Protein AF-A0A401PX20-F1 (afdb_monomer_lite)

Radius of gyration: 57.51 Å; chains: 1; bounding box: 111×44×197 Å

InterPro domains:
  IPR031809 Coiled-coil domain-containing protein 158 [PF15921] (67-303)
  IPR031809 Coiled-coil domain-containing protein 158 [PTHR47615] (100-303)

Sequence (303 aa):
TSDSRRPSKNLEELRKQLERQTKETKILQEEVELATKLTMDKFNWNLNEGRSCSQDEFSTSPSDKSKSDPNFPNVRSTFRSSLFQASISKAPRNKSPQTTKYDLDLVVSRNNIPSSGSPCMEKPMEDCANENIQCHEKPKFNIRRSVIDLQSKLQELQTERDNLMDLRFKESQDQGELICKLHNTVQDLETVNHMQDETVRDANIQIEQLRKKVYVYDTVLNEIRQALMHYEERTGKRIYDNENICNILAQKMGTAVDKILRDTDADISYLKERLAPMEEQLENLKTESQSKAEALFKQQEDR

Organism: Scyliorhinus torazame (NCBI:txid75743)

Secondary structure (DSSP, 8-state):
-----PPPHHHHHHHHHHHHHHHHHHHHHHHHHHHHHHHHHHHHHHHHTTS-------------------------------------------------------------------------TTSHHHHHHHHHHHHHHHHHHHHHHHHHHHHHHHHHHHHHHHHHHHHHHHHHHHHHHHHHHHHHHHHHHHHHHHHHHHHHHHHHHHHHHHHHHHHHHHHHHHHHHHHHHHH---S-SSS-GGG--HHHHHHHHHHHHHHHHHHHHHHHHHHHHHHHHHHHHHHHHHHHHHHHHHHHHT-

Foldseek 3Di:
DDDDDDDDPVVVVVVVVVVVVVVVVVVVVVVVVVVVVVVVVVVVVVVPVPPDDDDDDDDDDDDDDDDDDDDDDPPPDDPPDDDPDPDDDDDDDDDDDDDDDDDDDPPPDDDDDDDDDDDDDDDDPDPVVVVVCVVVVVVVVVVVVVVVVVVVVVVVVVVVVVVVVVVVVVVVVVVVVVVVVVVVVVVVVVVVVVVVVVVVVVVVVVVVVVVVVVVVVVVVLVVLLVVLVVLCVVPVDDLDPPDDSVPDDSVCSVVSVVSVVVVVVVVVVVVVVVVVVVVVVVVVVVVVVVVVVVVVVVVVVVD

pLDDT: mean 75.79, std 26.13, range [28.11, 98.75]

Structure (mmCIF, N/CA/C/O backbone):
data_AF-A0A401PX20-F1
#
_entry.id   AF-A0A401PX20-F1
#
loop_
_atom_site.group_PDB
_atom_site.id
_atom_site.type_symbol
_atom_site.label_atom_id
_atom_site.label_alt_id
_atom_site.label_comp_id
_atom_site.label_asym_id
_atom_site.label_entity_id
_atom_site.label_seq_id
_atom_site.pdbx_PDB_ins_code
_atom_site.Cartn_x
_atom_site.Cartn_y
_atom_site.Cartn_z
_atom_site.occupancy
_atom_site.B_iso_or_equiv
_atom_site.auth_seq_id
_atom_site.auth_comp_id
_atom_site.auth_asym_id
_atom_site.auth_atom_id
_atom_site.pdbx_PDB_model_num
ATOM 1 N N . THR A 1 1 ? -39.264 -20.716 -55.528 1.00 38.84 1 THR A N 1
ATOM 2 C CA . THR A 1 1 ? -38.293 -19.706 -55.991 1.00 38.84 1 THR A CA 1
ATOM 3 C C . THR A 1 1 ? -37.357 -19.391 -54.850 1.00 38.84 1 THR A C 1
ATOM 5 O O . THR A 1 1 ? -37.672 -18.624 -53.952 1.00 38.84 1 THR A O 1
ATOM 8 N N . SER A 1 2 ? -36.251 -20.119 -54.831 1.00 47.34 2 SER A N 1
ATOM 9 C CA . SER A 1 2 ? -35.126 -19.968 -53.918 1.00 47.34 2 SER A CA 1
ATOM 10 C C . SER A 1 2 ? -34.290 -18.795 -54.416 1.00 47.34 2 SER A C 1
ATOM 12 O O . SER A 1 2 ? -33.719 -18.900 -55.498 1.00 47.34 2 SER A O 1
ATOM 14 N N . ASP A 1 3 ? -34.234 -17.694 -53.665 1.00 43.91 3 ASP A N 1
ATOM 15 C CA . ASP A 1 3 ? -33.295 -16.613 -53.963 1.00 43.91 3 ASP A CA 1
ATOM 16 C C . ASP A 1 3 ? -32.384 -16.308 -52.774 1.00 43.91 3 ASP A C 1
ATOM 18 O O . ASP A 1 3 ? -32.764 -16.309 -51.601 1.00 43.91 3 ASP A O 1
ATOM 22 N N . SER A 1 4 ? -31.127 -16.160 -53.153 1.00 49.41 4 SER A N 1
ATOM 23 C CA . SER A 1 4 ? -29.903 -16.336 -52.407 1.00 49.41 4 SER A CA 1
ATOM 24 C C . SER A 1 4 ? -29.598 -15.090 -51.585 1.00 49.41 4 SER A C 1
ATOM 26 O O . SER A 1 4 ? -29.307 -14.012 -52.108 1.00 49.41 4 SER A O 1
ATOM 28 N N . ARG A 1 5 ? -29.651 -15.236 -50.260 1.00 51.12 5 ARG A N 1
ATOM 29 C CA . ARG A 1 5 ? -29.309 -14.180 -49.308 1.00 51.12 5 ARG A CA 1
ATOM 30 C C . ARG A 1 5 ? -27.781 -14.017 -49.285 1.00 51.12 5 ARG A C 1
ATOM 32 O O . ARG A 1 5 ? -27.088 -14.698 -48.536 1.00 51.12 5 ARG A O 1
ATOM 39 N N . ARG A 1 6 ? -27.255 -13.134 -50.144 1.00 60.28 6 ARG A N 1
ATOM 40 C CA . ARG A 1 6 ? -25.828 -12.762 -50.192 1.00 60.28 6 ARG A CA 1
ATOM 41 C C . ARG A 1 6 ? -25.371 -12.270 -48.808 1.00 60.28 6 ARG A C 1
ATOM 43 O O . ARG A 1 6 ? -25.943 -11.294 -48.319 1.00 60.28 6 ARG A O 1
ATOM 50 N N . PRO A 1 7 ? -24.352 -12.880 -48.178 1.00 55.91 7 PRO A N 1
ATOM 51 C CA . PRO A 1 7 ? -23.778 -12.339 -46.957 1.00 55.91 7 PRO A CA 1
ATOM 52 C C . PRO A 1 7 ? -23.051 -11.030 -47.288 1.00 55.91 7 PRO A C 1
ATOM 54 O O . PRO A 1 7 ? -22.261 -10.937 -48.228 1.00 55.91 7 PRO A O 1
ATOM 57 N N . SER A 1 8 ? -23.384 -9.986 -46.538 1.00 57.44 8 SER A N 1
ATOM 58 C CA . SER A 1 8 ? -22.803 -8.651 -46.634 1.00 57.44 8 SER A CA 1
ATOM 59 C C . SER A 1 8 ? -21.282 -8.718 -46.490 1.00 57.44 8 SER A C 1
ATOM 61 O O . SER A 1 8 ? -20.788 -9.167 -45.458 1.00 57.44 8 SER A O 1
ATOM 63 N N . LYS A 1 9 ? -20.556 -8.227 -47.502 1.00 66.19 9 LYS A N 1
ATOM 64 C CA . LYS A 1 9 ? -19.080 -8.189 -47.615 1.00 66.19 9 LYS A CA 1
ATOM 65 C C . LYS A 1 9 ? -18.346 -7.749 -46.333 1.00 66.19 9 LYS A C 1
ATOM 67 O O . LYS A 1 9 ? -17.237 -8.192 -46.079 1.00 66.19 9 LYS A O 1
ATOM 72 N N . ASN A 1 10 ? -19.004 -6.942 -45.503 1.00 75.69 10 ASN A N 1
ATOM 73 C CA . ASN A 1 10 ? -18.506 -6.443 -44.223 1.00 75.69 10 ASN A CA 1
ATOM 74 C C . ASN A 1 10 ? -18.296 -7.558 -43.167 1.00 75.69 10 ASN A C 1
ATOM 76 O O . ASN A 1 10 ? -17.308 -7.559 -42.442 1.00 75.69 10 ASN A O 1
ATOM 80 N N . LEU A 1 11 ? -19.174 -8.569 -43.128 1.00 82.50 11 LEU A N 1
ATOM 81 C CA . LEU A 1 11 ? -19.061 -9.690 -42.183 1.00 82.50 11 LEU A CA 1
ATOM 82 C C . LEU A 1 11 ? -17.853 -10.586 -42.501 1.00 82.50 11 LEU A C 1
ATOM 84 O O . LEU A 1 11 ? -17.192 -11.096 -41.600 1.00 82.50 11 LEU A O 1
ATOM 88 N N . GLU A 1 12 ? -17.570 -10.775 -43.789 1.00 86.44 12 GLU A N 1
ATOM 89 C CA . GLU A 1 12 ? -16.438 -11.581 -44.251 1.00 86.44 12 GLU A CA 1
ATOM 90 C C . GLU A 1 12 ? -15.102 -10.886 -43.959 1.00 86.44 12 GLU A C 1
ATOM 92 O O . GLU A 1 12 ? -14.133 -11.519 -43.547 1.00 86.44 12 GLU A O 1
ATOM 97 N N . GLU A 1 13 ? -15.065 -9.562 -44.090 1.00 86.75 13 GLU A N 1
ATOM 98 C CA . GLU A 1 13 ? -13.893 -8.755 -43.758 1.00 86.75 13 GLU A CA 1
ATOM 99 C C . GLU A 1 13 ? -13.593 -8.763 -42.252 1.00 86.75 13 GLU A C 1
ATOM 101 O O . GLU A 1 13 ? -12.445 -8.963 -41.853 1.00 86.75 13 GLU A O 1
ATOM 106 N N . LEU A 1 14 ? -14.630 -8.680 -41.413 1.00 88.94 14 LEU A N 1
ATOM 107 C CA . LEU A 1 14 ? -14.525 -8.874 -39.963 1.00 88.94 14 LEU A CA 1
ATOM 108 C C . LEU A 1 14 ? -13.998 -10.267 -39.595 1.00 88.94 14 LEU A C 1
ATOM 110 O O . LEU A 1 14 ? -13.125 -10.383 -38.736 1.00 88.94 14 LEU A O 1
ATOM 114 N N . ARG A 1 15 ? -14.472 -11.326 -40.263 1.00 89.69 15 ARG A N 1
ATOM 115 C CA . ARG A 1 15 ? -13.969 -12.696 -40.052 1.00 89.69 15 ARG A CA 1
ATOM 116 C C . ARG A 1 15 ? -12.497 -12.823 -40.417 1.00 89.69 15 ARG A C 1
ATOM 118 O O . ARG A 1 15 ? -11.725 -13.372 -39.637 1.00 89.69 15 ARG A O 1
ATOM 125 N N . LYS A 1 16 ? -12.098 -12.268 -41.560 1.00 93.19 16 LYS A N 1
ATOM 126 C CA . LYS A 1 16 ? -10.705 -12.279 -42.014 1.00 93.19 16 LYS A CA 1
ATOM 127 C C . LYS A 1 16 ? -9.791 -11.491 -41.073 1.00 93.19 16 LYS A C 1
ATOM 129 O O . LYS A 1 16 ? -8.660 -11.907 -40.827 1.00 93.19 16 LYS A O 1
ATOM 134 N N . GLN A 1 17 ? -10.274 -10.375 -40.528 1.00 91.75 17 GLN A N 1
ATOM 135 C CA . GLN A 1 17 ? -9.528 -9.587 -39.551 1.00 91.75 17 GLN A CA 1
ATOM 136 C C . GLN A 1 17 ? -9.382 -10.327 -38.218 1.00 91.75 17 GLN A C 1
ATOM 138 O O . GLN A 1 17 ? -8.287 -10.358 -37.661 1.00 91.75 17 GLN A O 1
ATOM 143 N N . LEU A 1 18 ? -10.446 -10.975 -37.743 1.00 92.69 18 LEU A N 1
ATOM 144 C CA . LEU A 1 18 ? -10.404 -11.792 -36.532 1.00 92.69 18 LEU A CA 1
ATOM 145 C C . LEU A 1 18 ? -9.451 -12.986 -36.689 1.00 92.69 18 LEU A C 1
ATOM 147 O O . LEU A 1 18 ? -8.659 -13.274 -35.795 1.00 92.69 18 LEU A O 1
ATOM 151 N N . GLU A 1 19 ? -9.473 -13.652 -37.845 1.00 94.44 19 GLU A N 1
ATOM 152 C CA . GLU A 1 19 ? -8.548 -14.744 -38.157 1.00 94.44 19 GLU A CA 1
ATOM 153 C C . GLU A 1 19 ? -7.090 -14.261 -38.192 1.00 94.44 19 GLU A C 1
ATOM 155 O O . GLU A 1 19 ? -6.203 -14.933 -37.663 1.00 94.44 19 GLU A O 1
ATOM 160 N N . ARG A 1 20 ? -6.832 -13.076 -38.763 1.00 94.69 20 ARG A N 1
ATOM 161 C CA . ARG A 1 20 ? -5.500 -12.454 -38.763 1.00 94.69 20 ARG A CA 1
ATOM 162 C C . ARG A 1 20 ? -5.024 -12.168 -37.339 1.00 94.69 20 ARG A C 1
ATOM 164 O O . ARG A 1 20 ? -3.926 -12.590 -36.991 1.00 94.69 20 ARG A O 1
ATOM 171 N N . GLN A 1 21 ? -5.862 -11.536 -36.518 1.00 94.19 21 GLN A N 1
ATOM 172 C CA . GLN A 1 21 ? -5.531 -11.255 -35.118 1.00 94.19 21 GLN A CA 1
ATOM 173 C C . GLN A 1 21 ? -5.289 -12.538 -34.319 1.00 94.19 21 GLN A C 1
ATOM 175 O O . GLN A 1 21 ? -4.361 -12.603 -33.520 1.00 94.19 21 GLN A O 1
ATOM 180 N N . THR A 1 22 ? -6.072 -13.590 -34.567 1.00 95.19 22 THR A N 1
ATOM 181 C CA . THR A 1 22 ? -5.907 -14.883 -33.885 1.00 95.19 22 THR A CA 1
ATOM 182 C C . THR A 1 22 ? -4.563 -15.526 -34.232 1.00 95.19 22 THR A C 1
ATOM 184 O O . THR A 1 22 ? -3.875 -16.037 -33.350 1.00 95.19 22 THR A O 1
ATOM 187 N N . LYS A 1 23 ? -4.156 -15.475 -35.507 1.00 95.56 23 LYS A N 1
ATOM 188 C CA . LYS A 1 23 ? -2.850 -15.985 -35.953 1.00 95.56 23 LYS A CA 1
ATOM 189 C C . LYS A 1 23 ? -1.693 -15.190 -35.354 1.00 95.56 23 LYS A C 1
ATOM 191 O O . LYS A 1 23 ? -0.749 -15.793 -34.863 1.00 95.56 23 LYS A O 1
ATOM 196 N N . GLU A 1 24 ? -1.787 -13.865 -35.360 1.00 92.81 24 GLU A N 1
ATOM 197 C CA . GLU A 1 24 ? -0.769 -12.980 -34.783 1.00 92.81 24 GLU A CA 1
ATOM 198 C C . GLU A 1 24 ? -0.606 -13.211 -33.276 1.00 92.81 24 GLU A C 1
ATOM 200 O O . GLU A 1 24 ? 0.507 -13.390 -32.791 1.00 92.81 24 GLU A O 1
ATOM 205 N N . THR A 1 25 ? -1.721 -13.332 -32.551 1.00 94.31 25 THR A N 1
ATOM 206 C CA . THR A 1 25 ? -1.708 -13.626 -31.109 1.00 94.31 25 THR A CA 1
ATOM 207 C C . THR A 1 25 ? -1.041 -14.970 -30.819 1.00 94.31 25 THR A C 1
ATOM 209 O O . THR A 1 25 ? -0.272 -15.089 -29.869 1.00 94.31 25 THR A O 1
ATOM 212 N N . LYS A 1 26 ? -1.294 -15.981 -31.660 1.00 95.00 26 LYS A N 1
ATOM 213 C CA . LYS A 1 26 ? -0.665 -17.297 -31.525 1.00 95.00 26 LYS A CA 1
ATOM 214 C C . LYS A 1 26 ? 0.852 -17.236 -31.739 1.00 95.00 26 LYS A C 1
ATOM 216 O O . LYS A 1 26 ? 1.586 -17.834 -30.963 1.00 95.00 26 LYS A O 1
ATOM 221 N N . ILE A 1 27 ? 1.312 -16.497 -32.750 1.00 96.06 27 ILE A N 1
ATOM 222 C CA . ILE A 1 27 ? 2.747 -16.315 -33.026 1.00 96.06 27 ILE A CA 1
ATOM 223 C C . ILE A 1 27 ? 3.430 -15.622 -31.845 1.00 96.06 27 ILE A C 1
ATOM 225 O O . ILE A 1 27 ? 4.446 -16.107 -31.361 1.00 96.06 27 ILE A O 1
ATOM 229 N N . LEU A 1 28 ? 2.837 -14.544 -31.325 1.00 95.81 28 LEU A N 1
ATOM 230 C CA . LEU A 1 28 ? 3.371 -13.842 -30.155 1.00 95.81 28 LEU A CA 1
ATOM 231 C C . LEU A 1 28 ? 3.447 -14.753 -28.925 1.00 95.81 28 LEU A C 1
ATOM 233 O O . LEU A 1 28 ? 4.405 -14.685 -28.159 1.00 95.81 28 LEU A O 1
ATOM 237 N N . GLN A 1 29 ? 2.463 -15.632 -28.737 1.00 95.31 29 GLN A N 1
ATOM 238 C CA . GLN A 1 29 ? 2.480 -16.599 -27.645 1.00 95.31 29 GLN A CA 1
ATOM 239 C C . GLN A 1 29 ? 3.615 -17.626 -27.801 1.00 95.31 29 GLN A C 1
ATOM 241 O O . GLN A 1 29 ? 4.311 -17.907 -26.825 1.00 95.31 29 GLN A O 1
ATOM 246 N N . GLU A 1 30 ? 3.842 -18.135 -29.016 1.00 95.69 30 GLU A N 1
ATOM 247 C CA . GLU A 1 30 ? 4.961 -19.036 -29.331 1.00 95.69 30 GLU A CA 1
ATOM 248 C C . GLU A 1 30 ? 6.326 -18.336 -29.149 1.00 95.69 30 GLU A C 1
ATOM 250 O O . GLU A 1 30 ? 7.256 -18.930 -28.601 1.00 95.69 30 GLU A O 1
ATOM 255 N N . GLU A 1 31 ? 6.453 -17.059 -29.526 1.00 95.56 31 GLU A N 1
ATOM 256 C CA . GLU A 1 31 ? 7.670 -16.260 -29.310 1.00 95.56 31 GLU A CA 1
ATOM 257 C C . GLU A 1 31 ? 7.960 -16.026 -27.824 1.00 95.56 31 GLU A C 1
ATOM 259 O O . GLU A 1 31 ? 9.105 -16.171 -27.390 1.00 95.56 31 GLU A O 1
ATOM 264 N N . VAL A 1 32 ? 6.936 -15.706 -27.025 1.00 95.81 32 VAL A N 1
ATOM 265 C CA . VAL A 1 32 ? 7.073 -15.543 -25.569 1.00 95.81 32 VAL A CA 1
ATOM 266 C C . VAL A 1 32 ? 7.504 -16.854 -24.916 1.00 95.81 32 VAL A C 1
ATOM 268 O O . VAL A 1 32 ? 8.394 -16.849 -24.060 1.00 95.81 32 VAL A O 1
ATOM 271 N N . GLU A 1 33 ? 6.922 -17.982 -25.326 1.00 95.44 33 GLU A N 1
ATOM 272 C CA . GLU A 1 33 ? 7.314 -19.302 -24.831 1.00 95.44 33 GLU A CA 1
ATOM 273 C C . GLU A 1 33 ? 8.772 -19.619 -25.193 1.00 95.44 33 GLU A C 1
ATOM 275 O O . GLU A 1 33 ? 9.549 -20.037 -24.331 1.00 95.44 33 GLU A O 1
ATOM 280 N N . LEU A 1 34 ? 9.181 -19.345 -26.435 1.00 95.62 34 LEU A N 1
ATOM 281 C CA . LEU A 1 34 ? 10.546 -19.577 -26.902 1.00 95.62 34 LEU A CA 1
ATOM 282 C C . LEU A 1 34 ? 11.559 -18.679 -26.179 1.00 95.62 34 LEU A C 1
ATOM 284 O O . LEU A 1 34 ? 12.599 -19.168 -25.737 1.00 95.62 34 LEU A O 1
ATOM 288 N N . ALA A 1 35 ? 11.251 -17.394 -25.993 1.00 93.25 35 ALA A N 1
ATOM 289 C CA . ALA A 1 35 ? 12.097 -16.455 -25.259 1.00 93.25 35 ALA A CA 1
ATOM 290 C C . ALA A 1 35 ? 12.235 -16.842 -23.777 1.00 93.25 35 ALA A C 1
ATOM 292 O O . ALA A 1 35 ? 13.331 -16.789 -23.208 1.00 93.25 35 ALA A O 1
ATOM 293 N N . THR A 1 36 ? 11.140 -17.290 -23.159 1.00 94.19 36 THR A N 1
ATOM 294 C CA . THR A 1 36 ? 11.133 -17.777 -21.773 1.00 94.19 36 THR A CA 1
ATOM 295 C C . THR A 1 36 ? 11.970 -19.045 -21.642 1.00 94.19 36 THR A C 1
ATOM 297 O O . THR A 1 36 ? 12.825 -19.131 -20.759 1.00 94.19 36 THR A O 1
ATOM 300 N N . LYS A 1 37 ? 11.801 -20.001 -22.562 1.00 93.62 37 LYS A N 1
ATOM 301 C CA . LYS A 1 37 ? 12.578 -21.242 -22.598 1.00 93.62 37 LYS A CA 1
ATOM 302 C C . LYS A 1 37 ? 14.071 -20.978 -22.791 1.00 93.62 37 LYS A C 1
ATOM 304 O O . LYS A 1 37 ? 14.874 -21.495 -22.024 1.00 93.62 37 LYS A O 1
ATOM 309 N N . LEU A 1 38 ? 14.441 -20.118 -23.743 1.00 92.12 38 LEU A N 1
ATOM 310 C CA . LEU A 1 38 ? 15.834 -19.722 -23.976 1.00 92.12 38 LEU A CA 1
ATOM 311 C C . LEU A 1 38 ? 16.456 -19.090 -22.721 1.00 92.12 38 LEU A C 1
ATOM 313 O O . LEU A 1 38 ? 17.611 -19.350 -22.387 1.00 92.12 38 LEU A O 1
ATOM 317 N N . THR A 1 39 ? 15.677 -18.276 -22.005 1.00 89.88 39 THR A N 1
ATOM 318 C CA . THR A 1 39 ? 16.108 -17.652 -20.751 1.00 89.88 39 THR A CA 1
ATOM 319 C C . THR A 1 39 ? 16.327 -18.702 -19.663 1.00 89.88 39 THR A C 1
ATOM 321 O O . THR A 1 39 ? 17.385 -18.713 -19.037 1.00 89.88 39 THR A O 1
ATOM 324 N N . MET A 1 40 ? 15.379 -19.623 -19.468 1.00 87.31 40 MET A N 1
ATOM 325 C CA . MET A 1 40 ? 15.507 -20.711 -18.492 1.00 87.31 40 MET A CA 1
ATOM 326 C C . MET A 1 40 ? 16.684 -21.642 -18.800 1.00 87.31 40 MET A C 1
ATOM 328 O O . MET A 1 40 ? 17.441 -21.986 -17.893 1.00 87.31 40 MET A O 1
ATOM 332 N N . ASP A 1 41 ? 16.886 -21.997 -20.069 1.00 84.06 41 ASP A N 1
ATOM 333 C CA . ASP A 1 41 ? 18.030 -22.802 -20.493 1.00 84.06 41 ASP A CA 1
ATOM 334 C C . ASP A 1 41 ? 19.340 -22.058 -20.193 1.00 84.06 41 ASP A C 1
ATOM 336 O O . ASP A 1 41 ? 20.234 -22.621 -19.566 1.00 84.06 41 ASP A O 1
ATOM 340 N N . LYS A 1 42 ? 19.440 -20.759 -20.497 1.00 84.56 42 LYS A N 1
ATOM 341 C CA . LYS A 1 42 ? 20.626 -19.946 -20.170 1.00 84.56 42 LYS A CA 1
ATOM 342 C C . LYS A 1 42 ? 20.952 -19.936 -18.668 1.00 84.56 42 LYS A C 1
ATOM 344 O O . LYS A 1 42 ? 22.125 -19.971 -18.301 1.00 84.56 42 LYS A O 1
ATOM 349 N N . PHE A 1 43 ? 19.944 -19.929 -17.795 1.00 77.00 43 PHE A N 1
ATOM 350 C CA . PHE A 1 43 ? 20.156 -20.062 -16.348 1.00 77.00 43 PHE A CA 1
ATOM 351 C C . PHE A 1 43 ? 20.581 -21.480 -15.932 1.00 77.00 43 PHE A C 1
ATOM 353 O O . PHE A 1 43 ? 21.431 -21.616 -15.053 1.00 77.00 43 PHE A O 1
ATOM 360 N N . ASN A 1 44 ? 20.063 -22.524 -16.583 1.00 69.94 44 ASN A N 1
ATOM 361 C CA . ASN A 1 44 ? 20.448 -23.913 -16.308 1.00 69.94 44 ASN A CA 1
ATOM 362 C C . ASN A 1 44 ? 21.891 -24.233 -16.735 1.00 69.94 44 ASN A C 1
ATOM 364 O O . ASN A 1 44 ? 22.584 -24.960 -16.024 1.00 69.94 44 ASN A O 1
ATOM 368 N N . TRP A 1 45 ? 22.375 -23.661 -17.842 1.00 55.72 45 TRP A N 1
ATOM 369 C CA . TRP A 1 45 ? 23.780 -23.795 -18.257 1.00 55.72 45 TRP A CA 1
ATOM 370 C C . TRP A 1 45 ? 24.733 -23.121 -17.254 1.00 55.72 45 TRP A C 1
ATOM 372 O O . TRP A 1 45 ? 25.737 -23.710 -16.861 1.00 55.72 45 TRP A O 1
ATOM 382 N N . ASN A 1 46 ? 24.358 -21.954 -16.721 1.00 54.50 46 ASN A N 1
ATOM 383 C CA . ASN A 1 46 ? 25.165 -21.236 -15.727 1.00 54.50 46 ASN A CA 1
ATOM 384 C C . ASN A 1 46 ? 25.242 -21.930 -14.353 1.00 54.50 46 ASN A C 1
ATOM 386 O O . ASN A 1 46 ? 26.163 -21.653 -13.587 1.00 54.50 46 ASN A O 1
ATOM 390 N N . LEU A 1 47 ? 24.300 -22.822 -14.019 1.00 53.03 47 LEU A N 1
ATOM 391 C CA . LEU A 1 47 ? 24.312 -23.553 -12.746 1.00 53.03 47 LEU A CA 1
ATOM 392 C C . LEU A 1 47 ? 25.190 -24.818 -12.794 1.00 53.03 47 LEU A C 1
ATOM 394 O O . LEU A 1 47 ? 25.645 -25.287 -11.751 1.00 53.03 47 LEU A O 1
ATOM 398 N N . ASN A 1 48 ? 25.447 -25.365 -13.987 1.00 48.12 48 ASN A N 1
ATOM 399 C CA . ASN A 1 48 ? 26.163 -26.633 -14.155 1.00 48.12 48 ASN A CA 1
ATOM 400 C C . ASN A 1 48 ? 27.668 -26.464 -14.455 1.00 48.12 48 ASN A C 1
ATOM 402 O O . ASN A 1 48 ? 28.441 -27.393 -14.235 1.00 48.12 48 ASN A O 1
ATOM 406 N N . GLU A 1 49 ? 28.109 -25.270 -14.867 1.00 42.34 49 GLU A N 1
ATOM 407 C CA . GLU A 1 49 ? 29.528 -24.941 -15.110 1.00 42.34 49 GLU A CA 1
ATOM 408 C C . GLU A 1 49 ? 30.348 -24.769 -13.805 1.00 42.34 49 GLU A C 1
ATOM 410 O O . GLU A 1 49 ? 31.573 -24.719 -13.827 1.00 42.34 49 GLU A O 1
ATOM 415 N N . GLY A 1 50 ? 29.689 -24.699 -12.640 1.00 42.09 50 GLY A N 1
ATOM 416 C CA . GLY A 1 50 ? 30.334 -24.488 -11.334 1.00 42.09 50 GLY A CA 1
ATOM 417 C C . GLY A 1 50 ? 30.716 -25.757 -10.561 1.00 42.09 50 GLY A C 1
ATOM 418 O O . GLY A 1 50 ? 31.122 -25.654 -9.404 1.00 42.09 50 GLY A O 1
ATOM 419 N N . ARG A 1 51 ? 30.546 -26.958 -11.136 1.00 43.59 51 ARG A N 1
ATOM 420 C CA . ARG A 1 51 ? 30.711 -28.233 -10.406 1.00 43.59 51 ARG A CA 1
ATOM 421 C C . ARG A 1 51 ? 31.698 -29.201 -11.060 1.00 43.59 51 ARG A C 1
ATOM 423 O O . ARG A 1 51 ? 31.476 -30.409 -11.070 1.00 43.59 51 ARG A O 1
ATOM 430 N N . SER A 1 52 ? 32.806 -28.675 -11.569 1.00 40.19 52 SER A N 1
ATOM 431 C CA . SER A 1 52 ? 33.957 -29.470 -11.991 1.00 40.19 52 SER A CA 1
ATOM 432 C C . SER A 1 52 ? 35.250 -28.799 -11.533 1.00 40.19 52 SER A C 1
ATOM 434 O O . SER A 1 52 ? 35.431 -27.603 -11.728 1.00 40.19 52 SER A O 1
ATOM 436 N N . CYS A 1 53 ? 36.147 -29.610 -10.970 1.00 32.75 53 CYS A N 1
ATOM 437 C CA . CYS A 1 53 ? 37.513 -29.291 -10.547 1.00 32.75 53 CYS A CA 1
ATOM 438 C C . CYS A 1 53 ? 37.674 -28.592 -9.179 1.00 32.75 53 CYS A C 1
ATOM 440 O O . CYS A 1 53 ? 37.627 -27.369 -9.076 1.00 32.75 53 CYS A O 1
ATOM 442 N N . SER A 1 54 ? 37.931 -29.379 -8.123 1.00 31.94 54 SER A N 1
ATOM 443 C CA . SER A 1 54 ? 39.183 -29.344 -7.328 1.00 31.94 54 SER A CA 1
ATOM 444 C C . SER A 1 54 ? 39.077 -30.312 -6.138 1.00 31.94 54 SER A C 1
ATOM 446 O O . SER A 1 54 ? 38.463 -30.003 -5.119 1.00 31.94 54 SER A O 1
ATOM 448 N N . GLN A 1 55 ? 39.666 -31.500 -6.291 1.00 38.34 55 GLN A N 1
ATOM 449 C CA . GLN A 1 55 ? 40.264 -32.238 -5.177 1.00 38.34 55 GLN A CA 1
ATOM 450 C C . GLN A 1 55 ? 41.629 -31.595 -4.912 1.00 38.34 55 GLN A C 1
ATOM 452 O O . GLN A 1 55 ? 42.358 -31.376 -5.873 1.00 38.34 55 GLN A O 1
ATOM 457 N N . ASP A 1 56 ? 41.934 -31.253 -3.659 1.00 31.53 56 ASP A N 1
ATOM 458 C CA . ASP A 1 56 ? 43.182 -31.647 -2.990 1.00 31.53 56 ASP A CA 1
ATOM 459 C C . ASP A 1 56 ? 43.259 -31.119 -1.547 1.00 31.53 56 ASP A C 1
ATOM 461 O O . ASP A 1 56 ? 42.589 -30.172 -1.138 1.00 31.53 56 ASP A O 1
ATOM 465 N N . GLU A 1 57 ? 44.033 -31.870 -0.775 1.00 38.53 57 GLU A N 1
ATOM 466 C CA . GLU A 1 57 ? 44.095 -32.026 0.674 1.00 38.53 57 GLU A CA 1
ATOM 467 C C . GLU A 1 57 ? 44.788 -30.867 1.424 1.00 38.53 57 GLU A C 1
ATOM 469 O O . GLU A 1 57 ? 45.667 -30.209 0.878 1.00 38.53 57 GLU A O 1
ATOM 474 N N . PHE A 1 58 ? 44.433 -30.640 2.701 1.00 30.55 58 PHE A N 1
ATOM 475 C CA . PHE A 1 58 ? 45.309 -30.860 3.876 1.00 30.55 58 PHE A CA 1
ATOM 476 C C . PHE A 1 58 ? 44.685 -30.352 5.204 1.00 30.55 58 PHE A C 1
ATOM 478 O O . PHE A 1 58 ? 44.294 -29.195 5.333 1.00 30.55 58 PHE A O 1
ATOM 485 N N . SER A 1 59 ? 44.739 -31.242 6.209 1.00 28.11 59 SER A N 1
ATOM 486 C CA . SER A 1 59 ? 44.921 -31.010 7.663 1.00 28.11 59 SER A CA 1
ATOM 487 C C . SER A 1 59 ? 43.730 -30.694 8.601 1.00 28.11 59 SER A C 1
ATOM 489 O O . SER A 1 59 ? 43.363 -29.549 8.839 1.00 28.11 59 SER A O 1
ATOM 491 N N . THR A 1 60 ? 43.207 -31.775 9.207 1.00 29.92 60 THR A N 1
ATOM 492 C CA . THR A 1 60 ? 43.083 -32.104 10.662 1.00 29.92 60 THR A CA 1
ATOM 493 C C . THR A 1 60 ? 43.432 -30.982 11.679 1.00 29.92 60 THR A C 1
ATOM 495 O O . THR A 1 60 ? 44.475 -30.359 11.536 1.00 29.92 60 THR A O 1
ATOM 498 N N . SER A 1 61 ? 42.735 -30.717 12.806 1.00 35.81 61 SER A N 1
ATOM 499 C CA . SER A 1 61 ? 42.063 -31.595 13.801 1.00 35.81 61 SER A CA 1
ATOM 500 C C . SER A 1 61 ? 41.291 -30.751 14.894 1.00 35.81 61 SER A C 1
ATOM 502 O O . SER A 1 61 ? 41.167 -29.546 14.692 1.00 35.81 61 SER A O 1
ATOM 504 N N . PRO A 1 62 ? 40.761 -31.302 16.025 1.00 46.25 62 PRO A N 1
ATOM 505 C CA . PRO A 1 62 ? 39.344 -31.321 16.473 1.00 46.25 62 PRO A CA 1
ATOM 506 C C . PRO A 1 62 ? 39.015 -30.324 17.627 1.00 46.25 62 PRO A C 1
ATOM 508 O O . PRO A 1 62 ? 39.925 -29.749 18.206 1.00 46.25 62 PRO A O 1
ATOM 511 N N . SER A 1 63 ? 37.770 -29.966 17.980 1.00 29.91 63 SER A N 1
ATOM 512 C CA . SER A 1 63 ? 36.698 -30.681 18.724 1.00 29.91 63 SER A CA 1
ATOM 513 C C . SER A 1 63 ? 35.528 -29.675 18.906 1.00 29.91 63 SER A C 1
ATOM 515 O O . SER A 1 63 ? 35.798 -28.486 19.021 1.00 29.91 63 SER A O 1
ATOM 517 N N . ASP A 1 64 ? 34.232 -30.011 18.860 1.00 32.56 64 ASP A N 1
ATOM 518 C CA . ASP A 1 64 ? 33.459 -30.523 20.004 1.00 32.56 64 ASP A CA 1
ATOM 519 C C . ASP A 1 64 ? 32.017 -30.927 19.607 1.00 32.56 64 ASP A C 1
ATOM 521 O O . ASP A 1 64 ? 31.458 -30.456 18.616 1.00 32.56 64 ASP A O 1
ATOM 525 N N . LYS A 1 65 ? 31.410 -31.815 20.402 1.00 35.00 65 LYS A N 1
ATOM 526 C CA . LYS A 1 65 ? 30.100 -32.458 20.171 1.00 35.00 65 LYS A CA 1
ATOM 527 C C . LYS A 1 65 ? 28.916 -31.626 20.694 1.00 35.00 65 LYS A C 1
ATOM 529 O O . LYS A 1 65 ? 28.925 -31.251 21.859 1.00 35.00 65 LYS A O 1
ATOM 534 N N . SER A 1 66 ? 27.813 -31.530 19.940 1.00 31.22 66 SER A N 1
ATOM 535 C CA . SER A 1 66 ? 26.435 -31.734 20.452 1.00 31.22 66 SER A CA 1
ATOM 536 C C . SER A 1 66 ? 25.401 -31.852 19.310 1.00 31.22 66 SER A C 1
ATOM 538 O O . SER A 1 66 ? 25.702 -31.582 18.155 1.00 31.22 66 SER A O 1
ATOM 540 N N . LYS A 1 67 ? 24.232 -32.418 19.635 1.00 33.22 67 LYS A N 1
ATOM 541 C CA . LYS A 1 67 ? 23.314 -33.219 18.800 1.00 33.22 67 LYS A CA 1
ATOM 542 C C . LYS A 1 67 ? 22.230 -32.421 18.026 1.00 33.22 67 LYS A C 1
ATOM 544 O O . LYS A 1 67 ? 21.617 -31.536 18.602 1.00 33.22 67 LYS A O 1
ATOM 549 N N . SER A 1 68 ? 21.966 -32.853 16.783 1.00 32.00 68 SER A N 1
ATOM 550 C CA . SER A 1 68 ? 20.683 -33.019 16.035 1.00 32.00 68 SER A CA 1
ATOM 551 C C . SER A 1 68 ? 19.491 -32.027 16.174 1.00 32.00 68 SER A C 1
ATOM 553 O O . SER A 1 68 ? 18.747 -32.130 17.145 1.00 32.00 68 SER A O 1
ATOM 555 N N . ASP A 1 69 ? 19.293 -31.182 15.140 1.00 33.75 69 ASP A N 1
ATOM 556 C CA . ASP A 1 69 ? 18.142 -30.989 14.193 1.00 33.75 69 ASP A CA 1
ATOM 557 C C . ASP A 1 69 ? 16.644 -31.064 14.621 1.00 33.75 69 ASP A C 1
ATOM 559 O O . ASP A 1 69 ? 16.344 -31.768 15.585 1.00 33.75 69 ASP A O 1
ATOM 563 N N . PRO A 1 70 ? 15.656 -30.483 13.857 1.00 46.66 70 PRO A N 1
ATOM 564 C CA . PRO A 1 70 ? 15.736 -29.878 12.499 1.00 46.66 70 PRO A CA 1
ATOM 565 C C . PRO A 1 70 ? 14.937 -28.557 12.216 1.00 46.66 70 PRO A C 1
ATOM 567 O O . PRO A 1 70 ? 14.009 -28.183 12.925 1.00 46.66 70 PRO A O 1
ATOM 570 N N . ASN A 1 71 ? 15.225 -27.977 11.035 1.00 32.31 71 ASN A N 1
ATOM 571 C CA . ASN A 1 71 ? 14.367 -27.178 10.123 1.00 32.31 71 ASN A CA 1
ATOM 572 C C . ASN A 1 71 ? 14.020 -25.704 10.429 1.00 32.31 71 ASN A C 1
ATOM 574 O O . ASN A 1 71 ? 13.112 -25.426 11.194 1.00 32.31 71 ASN A O 1
ATOM 578 N N . PHE A 1 72 ? 14.665 -24.775 9.697 1.00 37.47 72 PHE A N 1
ATOM 579 C CA . PHE A 1 72 ? 14.082 -23.864 8.675 1.00 37.47 72 PHE A CA 1
ATOM 580 C C . PHE A 1 72 ? 15.216 -22.984 8.086 1.00 37.47 72 PHE A C 1
ATOM 582 O O . PHE A 1 72 ? 15.842 -22.238 8.842 1.00 37.47 72 PHE A O 1
ATOM 589 N N . PRO A 1 73 ? 15.527 -23.013 6.771 1.00 41.34 73 PRO A N 1
ATOM 590 C CA . PRO A 1 73 ? 16.593 -22.178 6.228 1.00 41.34 73 PRO A CA 1
ATOM 591 C C . PRO A 1 73 ? 16.073 -20.766 5.934 1.00 41.34 73 PRO A C 1
ATOM 593 O O . PRO A 1 73 ? 15.435 -20.506 4.916 1.00 41.34 73 PRO A O 1
ATOM 596 N N . ASN A 1 74 ? 16.386 -19.833 6.831 1.00 37.72 74 ASN A N 1
ATOM 597 C CA . ASN A 1 74 ? 16.309 -18.401 6.568 1.00 37.72 74 ASN A CA 1
ATOM 598 C C . ASN A 1 74 ? 17.525 -17.998 5.717 1.00 37.72 74 ASN A C 1
ATOM 600 O O . ASN A 1 74 ? 18.585 -17.658 6.245 1.00 37.72 74 ASN A O 1
ATOM 604 N N . VAL A 1 75 ? 17.403 -18.089 4.390 1.00 35.12 75 VAL A N 1
ATOM 605 C CA . VAL A 1 75 ? 18.439 -17.607 3.467 1.00 35.12 75 VAL A CA 1
ATOM 606 C C . VAL A 1 75 ? 18.278 -16.100 3.303 1.00 35.12 75 VAL A C 1
ATOM 608 O O . VAL A 1 75 ? 17.633 -15.598 2.387 1.00 35.12 75 VAL A O 1
ATOM 611 N N . ARG A 1 76 ? 18.908 -15.360 4.215 1.00 36.03 76 ARG A N 1
ATOM 612 C CA . ARG A 1 76 ? 19.242 -13.951 4.019 1.00 36.03 76 ARG A CA 1
ATOM 613 C C . ARG A 1 76 ? 20.428 -13.899 3.050 1.00 36.03 76 ARG A C 1
ATOM 615 O O . ARG A 1 76 ? 21.574 -14.070 3.460 1.00 36.03 76 ARG A O 1
ATOM 622 N N . SER A 1 77 ? 20.153 -13.731 1.756 1.00 31.53 77 SER A N 1
ATOM 623 C CA . SER A 1 77 ? 21.201 -13.539 0.746 1.00 31.53 77 SER A CA 1
ATOM 624 C C . SER A 1 77 ? 21.959 -12.239 1.020 1.00 31.53 77 SER A C 1
ATOM 626 O O . SER A 1 77 ? 21.376 -11.157 1.089 1.00 31.53 77 SER A O 1
ATOM 628 N N . THR A 1 78 ? 23.272 -12.366 1.191 1.00 39.12 78 THR A N 1
ATOM 629 C CA . THR A 1 78 ? 24.220 -11.255 1.239 1.00 39.12 78 THR A CA 1
ATOM 630 C C . THR A 1 78 ? 24.644 -10.961 -0.196 1.00 39.12 78 THR A C 1
ATOM 632 O O . THR A 1 78 ? 25.546 -11.611 -0.720 1.00 39.12 78 THR A O 1
ATOM 635 N N . PHE A 1 79 ? 24.018 -9.979 -0.841 1.00 39.09 79 PHE A N 1
ATOM 636 C CA . PHE A 1 79 ? 24.561 -9.411 -2.072 1.00 39.09 79 PHE A CA 1
ATOM 637 C C . PHE A 1 79 ? 25.783 -8.556 -1.713 1.00 39.09 79 PHE A C 1
ATOM 639 O O . PHE A 1 79 ? 25.672 -7.374 -1.396 1.00 39.09 79 PHE A O 1
ATOM 646 N N . ARG A 1 80 ? 26.970 -9.173 -1.725 1.00 41.41 80 ARG A N 1
ATOM 647 C CA . ARG A 1 80 ? 28.226 -8.441 -1.918 1.00 41.41 80 ARG A CA 1
ATOM 648 C C . ARG A 1 80 ? 28.324 -8.118 -3.405 1.00 41.41 80 ARG A C 1
ATOM 650 O O . ARG A 1 80 ? 28.564 -9.006 -4.215 1.00 41.41 80 ARG A O 1
ATOM 657 N N . SER A 1 81 ? 28.117 -6.855 -3.753 1.00 33.94 81 SER A N 1
ATOM 658 C CA . SER A 1 81 ? 28.443 -6.316 -5.067 1.00 33.94 81 SER A CA 1
ATOM 659 C C . SER A 1 81 ? 29.956 -6.420 -5.293 1.00 33.94 81 SER A C 1
ATOM 661 O O . SER A 1 81 ? 30.755 -5.843 -4.555 1.00 33.94 81 SER A O 1
ATOM 663 N N . SER A 1 82 ? 30.375 -7.185 -6.303 1.00 32.72 82 SER A N 1
ATOM 664 C CA . SER A 1 82 ? 31.744 -7.116 -6.808 1.00 32.72 82 SER A CA 1
ATOM 665 C C . SER A 1 82 ? 31.863 -5.875 -7.690 1.00 32.72 82 SER A C 1
ATOM 667 O O . SER A 1 82 ? 31.318 -5.828 -8.792 1.00 32.72 82 SER A O 1
ATOM 669 N N . LEU A 1 83 ? 32.559 -4.857 -7.192 1.00 39.81 83 LEU A N 1
ATOM 670 C CA . LEU A 1 83 ? 32.985 -3.706 -7.979 1.00 39.81 83 LEU A CA 1
ATOM 671 C C . LEU A 1 83 ? 34.005 -4.170 -9.027 1.00 39.81 83 LEU A C 1
ATOM 673 O O . LEU A 1 83 ? 35.101 -4.603 -8.670 1.00 39.81 83 LEU A O 1
ATOM 677 N N . PHE A 1 84 ? 33.684 -4.047 -10.315 1.00 43.41 84 PHE A N 1
ATOM 678 C CA . PHE A 1 84 ? 34.716 -4.050 -11.349 1.00 43.41 84 PHE A CA 1
ATOM 679 C C . PHE A 1 84 ? 35.437 -2.700 -11.311 1.00 43.41 84 PHE A C 1
ATOM 681 O O . PHE A 1 84 ? 34.949 -1.688 -11.807 1.00 43.41 84 PHE A O 1
ATOM 688 N N . GLN A 1 85 ? 36.609 -2.690 -10.681 1.00 36.94 85 GLN A N 1
ATOM 689 C CA . GLN A 1 85 ? 37.560 -1.589 -10.731 1.00 36.94 85 GLN A CA 1
ATOM 690 C C . GLN A 1 85 ? 38.386 -1.719 -12.020 1.00 36.94 85 GLN A C 1
ATOM 692 O O . GLN A 1 85 ? 39.319 -2.516 -12.092 1.00 36.94 85 GLN A O 1
ATOM 697 N N . ALA A 1 86 ? 38.047 -0.946 -13.053 1.00 29.83 86 ALA A N 1
ATOM 698 C CA . ALA A 1 86 ? 38.909 -0.786 -14.220 1.00 29.83 86 ALA A CA 1
ATOM 699 C C . ALA A 1 86 ? 40.040 0.197 -13.872 1.00 29.83 86 ALA A C 1
ATOM 701 O O . ALA A 1 86 ? 39.853 1.413 -13.826 1.00 29.83 86 ALA A O 1
ATOM 702 N N . SER A 1 87 ? 41.216 -0.348 -13.571 1.00 30.83 87 SER A N 1
ATOM 703 C CA . SER A 1 87 ? 42.427 0.421 -13.291 1.00 30.83 87 SER A CA 1
ATOM 704 C C . SER A 1 87 ? 42.934 1.128 -14.548 1.00 30.83 87 SER A C 1
ATOM 706 O O . SER A 1 87 ? 43.280 0.500 -15.546 1.00 30.83 87 SER A O 1
ATOM 708 N N . ILE A 1 88 ? 43.027 2.453 -14.470 1.00 38.44 88 ILE A N 1
ATOM 709 C CA . ILE A 1 88 ? 43.656 3.314 -15.470 1.00 38.44 88 ILE A CA 1
ATOM 710 C C . ILE A 1 88 ? 45.179 3.193 -15.293 1.00 38.44 88 ILE A C 1
ATOM 712 O O . ILE A 1 88 ? 45.734 3.744 -14.341 1.00 38.44 88 ILE A O 1
ATOM 716 N N . SER A 1 89 ? 45.878 2.488 -16.188 1.00 31.33 89 SER A N 1
ATOM 717 C CA . SER A 1 89 ? 47.349 2.483 -16.226 1.00 31.33 89 SER A CA 1
ATOM 718 C C . SER A 1 89 ? 47.877 3.409 -17.323 1.00 31.33 89 SER A C 1
ATOM 720 O O . SER A 1 89 ? 47.504 3.295 -18.490 1.00 31.33 89 SER A O 1
ATOM 722 N N . LYS A 1 90 ? 48.774 4.322 -16.941 1.00 37.41 90 LYS A N 1
ATOM 723 C CA . LYS A 1 90 ? 49.458 5.283 -17.816 1.00 37.41 90 LYS A CA 1
ATOM 724 C C . LYS A 1 90 ? 50.608 4.622 -18.609 1.00 37.41 90 LYS A C 1
ATOM 726 O O . LYS A 1 90 ? 51.522 4.120 -17.973 1.00 37.41 90 LYS A O 1
ATOM 731 N N . ALA A 1 91 ? 50.585 4.797 -19.945 1.00 32.72 91 ALA A N 1
ATOM 732 C CA . ALA A 1 91 ? 51.701 4.861 -20.931 1.00 32.72 91 ALA A CA 1
ATOM 733 C C . ALA A 1 91 ? 52.619 3.610 -21.129 1.00 32.72 91 ALA A C 1
ATOM 735 O O . ALA A 1 91 ? 52.846 2.895 -20.163 1.00 32.72 91 ALA A O 1
ATOM 736 N N . PRO A 1 92 ? 53.192 3.334 -22.340 1.00 33.97 92 PRO A N 1
ATOM 737 C CA . PRO A 1 92 ? 53.679 4.299 -23.338 1.00 33.97 92 PRO A CA 1
ATOM 738 C C . PRO A 1 92 ? 53.240 4.095 -24.807 1.00 33.97 92 PRO A C 1
ATOM 740 O O . PRO A 1 92 ? 52.899 3.008 -25.262 1.00 33.97 92 PRO A O 1
ATOM 743 N N . ARG A 1 93 ? 53.337 5.201 -25.564 1.00 44.28 93 ARG A N 1
ATOM 744 C CA . ARG A 1 93 ? 53.400 5.275 -27.036 1.00 44.28 93 ARG A CA 1
ATOM 745 C C . ARG A 1 93 ? 54.221 4.122 -27.624 1.00 44.28 93 ARG A C 1
ATOM 747 O O . ARG A 1 93 ? 55.403 4.027 -27.302 1.00 44.28 93 ARG A O 1
ATOM 754 N N . ASN A 1 94 ? 53.647 3.375 -28.573 1.00 34.34 94 ASN A N 1
ATOM 755 C CA . ASN A 1 94 ? 54.218 3.169 -29.912 1.00 34.34 94 ASN A CA 1
ATOM 756 C C . ASN A 1 94 ? 53.400 2.197 -30.786 1.00 34.34 94 ASN A C 1
ATOM 758 O O . ASN A 1 94 ? 53.007 1.129 -30.335 1.00 34.34 94 ASN A O 1
ATOM 762 N N . LYS A 1 95 ? 53.341 2.562 -32.078 1.00 33.69 95 LYS A N 1
ATOM 763 C CA . LYS A 1 95 ? 53.102 1.758 -33.296 1.00 33.69 95 LYS A CA 1
ATOM 764 C C . LYS A 1 95 ? 51.645 1.485 -33.716 1.00 33.69 95 LYS A C 1
ATOM 766 O O . LYS A 1 95 ? 50.845 0.892 -33.009 1.00 33.69 95 LYS A O 1
ATOM 771 N N . SER A 1 96 ? 51.371 1.960 -34.933 1.00 35.53 96 SER A N 1
ATOM 772 C CA . SER A 1 96 ? 50.142 1.899 -35.728 1.00 35.53 96 SER A CA 1
ATOM 773 C C . SER A 1 96 ? 49.684 0.475 -36.069 1.00 35.53 96 SER A C 1
ATOM 775 O O . SER A 1 96 ? 50.544 -0.389 -36.264 1.00 35.53 96 SER A O 1
ATOM 777 N N . PRO A 1 97 ? 48.382 0.232 -36.308 1.00 40.38 97 PRO A N 1
ATOM 778 C CA . PRO A 1 97 ? 47.926 -1.052 -36.818 1.00 40.38 97 PRO A CA 1
ATOM 779 C C . PRO A 1 97 ? 47.988 -1.117 -38.353 1.00 40.38 97 PRO A C 1
ATOM 781 O O . PRO A 1 97 ? 47.330 -0.358 -39.056 1.00 40.38 97 PRO A O 1
ATOM 784 N N . GLN A 1 98 ? 48.806 -2.064 -38.818 1.00 37.50 98 GLN A N 1
ATOM 785 C CA . GLN A 1 98 ? 48.506 -3.065 -39.851 1.00 37.50 98 GLN A CA 1
ATOM 786 C C . GLN A 1 98 ? 47.922 -2.588 -41.191 1.00 37.50 98 GLN A C 1
ATOM 788 O O . GLN A 1 98 ? 46.715 -2.475 -41.377 1.00 37.50 98 GLN A O 1
ATOM 793 N N . THR A 1 99 ? 48.812 -2.469 -42.178 1.00 35.22 99 THR A N 1
ATOM 794 C CA . THR A 1 99 ? 48.468 -2.572 -43.596 1.00 35.22 99 THR A CA 1
ATOM 795 C C . THR A 1 99 ? 48.317 -4.044 -43.988 1.00 35.22 99 THR A C 1
ATOM 797 O O . THR A 1 99 ? 49.201 -4.874 -43.763 1.00 35.22 99 THR A O 1
ATOM 800 N N . THR A 1 100 ? 47.172 -4.374 -44.573 1.00 35.75 100 THR A N 1
ATOM 801 C CA . THR A 1 100 ? 46.874 -5.656 -45.213 1.00 35.75 100 THR A CA 1
ATOM 802 C C . THR A 1 100 ? 47.803 -5.840 -46.415 1.00 35.75 100 THR A C 1
ATOM 804 O O . THR A 1 100 ? 47.805 -5.028 -47.338 1.00 35.75 100 THR A O 1
ATOM 807 N N . LYS A 1 101 ? 48.616 -6.902 -46.391 1.00 42.81 101 LYS A N 1
ATOM 808 C CA . LYS A 1 101 ? 49.434 -7.339 -47.525 1.00 42.81 101 LYS A CA 1
ATOM 809 C C . LYS A 1 101 ? 48.527 -7.892 -48.626 1.00 42.81 101 LYS A C 1
ATOM 811 O O . LYS A 1 101 ? 47.928 -8.944 -48.437 1.00 42.81 101 LYS A O 1
ATOM 816 N N . TYR A 1 102 ? 48.495 -7.224 -49.771 1.00 38.22 102 TYR A N 1
ATOM 817 C CA . TYR A 1 102 ? 48.242 -7.873 -51.053 1.00 38.22 102 TYR A CA 1
ATOM 818 C C . TYR A 1 102 ? 49.471 -7.627 -51.929 1.00 38.22 102 TYR A C 1
ATOM 820 O O . TYR A 1 102 ? 49.742 -6.493 -52.319 1.00 38.22 102 TYR A O 1
ATOM 828 N N . ASP A 1 103 ? 50.241 -8.695 -52.149 1.00 30.75 103 ASP A N 1
ATOM 829 C CA . ASP A 1 103 ? 51.287 -8.770 -53.168 1.00 30.75 103 ASP A CA 1
ATOM 830 C C . ASP A 1 103 ? 50.634 -8.642 -54.550 1.00 30.75 103 ASP A C 1
ATOM 832 O O . ASP A 1 103 ? 49.689 -9.366 -54.868 1.00 30.75 103 ASP A O 1
ATOM 836 N N . LEU A 1 104 ? 51.137 -7.719 -55.370 1.00 42.19 104 LEU A N 1
ATOM 837 C CA . LEU A 1 104 ? 50.793 -7.611 -56.783 1.00 42.19 104 LEU A CA 1
ATOM 838 C C . LEU A 1 104 ? 52.038 -8.004 -57.589 1.00 42.19 104 LEU A C 1
ATOM 840 O O . LEU A 1 104 ? 52.836 -7.154 -57.981 1.00 42.19 104 LEU A O 1
ATOM 844 N N . ASP A 1 105 ? 52.221 -9.308 -57.796 1.00 35.03 105 ASP A N 1
ATOM 845 C CA . ASP A 1 105 ? 53.253 -9.853 -58.681 1.00 35.03 105 ASP A CA 1
ATOM 846 C C . ASP A 1 105 ? 52.901 -9.522 -60.140 1.00 35.03 105 ASP A C 1
ATOM 848 O O . ASP A 1 105 ? 52.088 -10.189 -60.784 1.00 35.03 105 ASP A O 1
ATOM 852 N N . LEU A 1 106 ? 53.517 -8.470 -60.685 1.00 39.56 106 LEU A N 1
ATOM 853 C CA . LEU A 1 106 ? 53.478 -8.172 -62.115 1.00 39.56 106 LEU A CA 1
ATOM 854 C C . LEU A 1 106 ? 54.632 -8.910 -62.815 1.00 39.56 106 LEU A C 1
ATOM 856 O O . LEU A 1 106 ? 55.714 -8.365 -63.032 1.00 39.56 106 LEU A O 1
ATOM 860 N N . VAL A 1 107 ? 54.405 -10.170 -63.190 1.00 31.81 107 VAL A N 1
ATOM 861 C CA . VAL A 1 107 ? 55.322 -10.917 -64.064 1.00 31.81 107 VAL A CA 1
ATOM 862 C C . VAL A 1 107 ? 55.176 -10.394 -65.497 1.00 31.81 107 VAL A C 1
ATOM 864 O O . VAL A 1 107 ? 54.318 -10.829 -66.263 1.00 31.81 107 VAL A O 1
ATOM 867 N N . VAL A 1 108 ? 56.038 -9.451 -65.886 1.00 36.69 108 VAL A N 1
ATOM 868 C CA . VAL A 1 108 ? 56.247 -9.087 -67.295 1.00 36.69 108 VAL A CA 1
ATOM 869 C C . VAL A 1 108 ? 57.095 -10.181 -67.947 1.00 36.69 108 VAL A C 1
ATOM 871 O O . VAL A 1 108 ? 58.320 -10.121 -67.960 1.00 36.69 108 VAL A O 1
ATOM 874 N N . SER A 1 109 ? 56.439 -11.197 -68.507 1.00 35.56 109 SER A N 1
ATOM 875 C CA . SER A 1 109 ? 57.063 -12.066 -69.509 1.00 35.56 109 SER A CA 1
ATOM 876 C C . SER A 1 109 ? 56.998 -11.370 -70.863 1.00 35.56 109 SER A C 1
ATOM 878 O O . SER A 1 109 ? 55.933 -11.296 -71.477 1.00 35.56 109 SER A O 1
ATOM 880 N N . ARG A 1 110 ? 58.133 -10.858 -71.353 1.00 33.97 110 ARG A N 1
ATOM 881 C CA . ARG A 1 110 ? 58.279 -10.507 -72.769 1.00 33.97 110 ARG A CA 1
ATOM 882 C C . ARG A 1 110 ? 59.376 -11.357 -73.392 1.00 33.97 110 ARG A C 1
ATOM 884 O O . ARG A 1 110 ? 60.552 -11.210 -73.085 1.00 33.97 110 ARG A O 1
ATOM 891 N N . ASN A 1 111 ? 58.917 -12.255 -74.255 1.00 32.66 111 ASN A N 1
ATOM 892 C CA . ASN A 1 111 ? 59.688 -13.172 -75.077 1.00 32.66 111 ASN A CA 1
ATOM 893 C C . ASN A 1 111 ? 60.807 -12.461 -75.850 1.00 32.66 111 ASN A C 1
ATOM 895 O O . ASN A 1 111 ? 60.560 -11.495 -76.573 1.00 32.66 111 ASN A O 1
ATOM 899 N N . ASN A 1 112 ? 62.013 -13.015 -75.745 1.00 33.09 112 ASN A N 1
ATOM 900 C CA . ASN A 1 112 ? 63.130 -12.747 -76.640 1.00 33.09 112 ASN A CA 1
ATOM 901 C C . ASN A 1 112 ? 62.953 -13.584 -77.918 1.00 33.09 112 ASN A C 1
ATOM 903 O O . ASN A 1 112 ? 62.807 -14.802 -77.836 1.00 33.09 112 ASN A O 1
ATOM 907 N N . ILE A 1 113 ? 63.000 -12.948 -79.090 1.00 40.09 113 ILE A N 1
ATOM 908 C CA . ILE A 1 113 ? 63.187 -13.614 -80.389 1.00 40.09 113 ILE A CA 1
ATOM 909 C C . ILE A 1 113 ? 64.529 -13.124 -80.947 1.00 40.09 113 ILE A C 1
ATOM 911 O O . ILE A 1 113 ? 64.706 -11.909 -81.058 1.00 40.09 113 ILE A O 1
ATOM 915 N N . PRO A 1 114 ? 65.474 -14.007 -81.318 1.00 41.44 114 PRO A N 1
ATOM 916 C CA . PRO A 1 114 ? 66.650 -13.608 -82.074 1.00 41.44 114 PRO A CA 1
ATOM 917 C C . PRO A 1 114 ? 66.305 -13.625 -83.568 1.00 41.44 114 PRO A C 1
ATOM 919 O O . PRO A 1 114 ? 65.845 -14.641 -84.085 1.00 41.44 114 PRO A O 1
ATOM 922 N N . SER A 1 115 ? 66.538 -12.521 -84.280 1.00 33.44 115 SER A N 1
ATOM 923 C CA . SER A 1 115 ? 66.461 -12.514 -85.744 1.00 33.44 115 SER A CA 1
ATOM 924 C C . SER A 1 115 ? 67.770 -12.027 -86.349 1.00 33.44 115 SER A C 1
ATOM 926 O O . SER A 1 115 ? 68.158 -10.872 -86.202 1.00 33.44 115 SER A O 1
ATOM 928 N N . SER A 1 116 ? 68.411 -12.995 -86.999 1.00 35.47 116 SER A N 1
ATOM 929 C CA . SER A 1 116 ? 69.447 -12.974 -88.030 1.00 35.47 116 SER A CA 1
ATOM 930 C C . SER A 1 116 ? 69.722 -11.644 -88.742 1.00 35.47 116 SER A C 1
ATOM 932 O O . SER A 1 116 ? 68.810 -10.938 -89.169 1.00 35.47 116 SER A O 1
ATOM 934 N N . GLY A 1 117 ? 71.014 -11.374 -88.940 1.00 32.34 117 GLY A N 1
ATOM 935 C CA . GLY A 1 117 ? 71.529 -10.280 -89.752 1.00 32.34 117 GLY A CA 1
ATOM 936 C C . GLY A 1 117 ? 71.500 -10.563 -91.257 1.00 32.34 117 GLY A C 1
ATOM 937 O O . GLY A 1 117 ? 71.622 -11.699 -91.705 1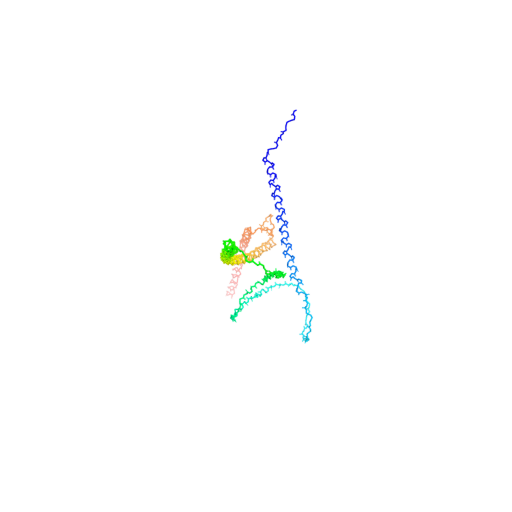.00 32.34 117 GLY A O 1
ATOM 938 N N . SER A 1 118 ? 71.382 -9.484 -92.030 1.00 38.09 118 SER A N 1
ATOM 939 C CA . SER A 1 118 ? 71.805 -9.377 -93.430 1.00 38.09 118 SER A CA 1
ATOM 940 C C . SER A 1 118 ? 71.843 -7.889 -93.819 1.00 38.09 118 SER A C 1
ATOM 942 O O . SER A 1 118 ? 70.842 -7.204 -93.599 1.00 38.09 118 SER A O 1
ATOM 944 N N . PRO A 1 119 ? 72.941 -7.361 -94.394 1.00 43.50 119 PRO A N 1
ATOM 945 C CA . PRO A 1 119 ? 73.021 -5.986 -94.875 1.00 43.50 119 PRO A CA 1
ATOM 946 C C . PRO A 1 119 ? 72.640 -5.922 -96.361 1.00 43.50 119 PRO A C 1
ATOM 948 O O . PRO A 1 119 ? 73.197 -6.660 -97.171 1.00 43.50 119 PRO A O 1
ATOM 951 N N . CYS A 1 120 ? 71.710 -5.047 -96.755 1.00 34.38 120 CYS A N 1
ATOM 952 C CA . CYS A 1 120 ? 71.482 -4.783 -98.177 1.00 34.38 120 CYS A CA 1
ATOM 953 C C . CYS A 1 120 ? 70.930 -3.373 -98.434 1.00 34.38 120 CYS A C 1
ATOM 955 O O . CYS A 1 120 ? 69.750 -3.108 -98.241 1.00 34.38 120 CYS A O 1
ATOM 957 N N . MET A 1 121 ? 71.854 -2.527 -98.893 1.00 33.47 121 MET A N 1
ATOM 958 C CA . MET A 1 121 ? 71.749 -1.550 -99.980 1.00 33.47 121 MET A CA 1
ATOM 959 C C . MET A 1 121 ? 70.727 -0.405 -99.896 1.00 33.47 121 MET A C 1
ATOM 961 O O . MET A 1 121 ? 69.513 -0.568 -99.973 1.00 33.47 121 MET A O 1
ATOM 965 N N . GLU A 1 122 ? 71.328 0.782 -99.869 1.00 39.16 122 GLU A N 1
ATOM 966 C CA . GLU A 1 122 ? 70.802 2.121 -100.111 1.00 39.16 122 GLU A CA 1
ATOM 967 C C . GLU A 1 122 ? 69.833 2.214 -101.300 1.00 39.16 122 GLU A C 1
ATOM 969 O O . GLU A 1 122 ? 70.114 1.702 -102.387 1.00 39.16 122 GLU A O 1
ATOM 974 N N . LYS A 1 123 ? 68.734 2.957 -101.102 1.00 44.53 123 LYS A N 1
ATOM 975 C CA . LYS A 1 123 ? 67.972 3.719 -102.114 1.00 44.53 123 LYS A CA 1
ATOM 976 C C . LYS A 1 123 ? 67.005 4.700 -101.408 1.00 44.53 123 LYS A C 1
ATOM 978 O O . LYS A 1 123 ? 66.822 4.586 -100.201 1.00 44.53 123 LYS A O 1
ATOM 983 N N . PRO A 1 124 ? 66.503 5.733 -102.108 1.00 44.19 124 PRO A N 1
ATOM 984 C CA . PRO A 1 124 ? 66.773 7.134 -101.807 1.00 44.19 124 PRO A CA 1
ATOM 985 C C . PRO A 1 124 ? 65.919 7.735 -100.685 1.00 44.19 124 PRO A C 1
ATOM 987 O O . PRO A 1 124 ? 64.787 7.352 -100.406 1.00 44.19 124 PRO A O 1
ATOM 990 N N . MET A 1 125 ? 66.544 8.719 -100.060 1.00 51.97 125 MET A N 1
ATOM 991 C CA . MET A 1 125 ? 66.199 9.415 -98.836 1.00 51.97 125 MET A CA 1
ATOM 992 C C . MET A 1 125 ? 65.135 10.488 -99.086 1.00 51.97 125 MET A C 1
ATOM 994 O O . MET A 1 125 ? 65.475 11.653 -99.137 1.00 51.97 125 MET A O 1
ATOM 998 N N . GLU A 1 126 ? 63.862 10.119 -99.244 1.00 52.16 126 GLU A N 1
ATOM 999 C CA . GLU A 1 126 ? 62.777 11.121 -99.165 1.00 52.16 126 GLU A CA 1
ATOM 1000 C C . GLU A 1 126 ? 61.434 10.561 -98.639 1.00 52.16 126 GLU A C 1
ATOM 1002 O O . GLU A 1 126 ? 60.692 11.299 -98.000 1.00 52.16 126 GLU A O 1
ATOM 1007 N N . ASP A 1 127 ? 61.163 9.250 -98.741 1.00 48.94 127 ASP A N 1
ATOM 1008 C CA . ASP A 1 127 ? 59.923 8.648 -98.194 1.00 48.94 127 ASP A CA 1
ATOM 1009 C C . ASP A 1 127 ? 60.087 7.992 -96.802 1.00 48.94 127 ASP A C 1
ATOM 1011 O O . ASP A 1 127 ? 59.125 7.867 -96.041 1.00 48.94 127 ASP A O 1
ATOM 1015 N N . CYS A 1 128 ? 61.314 7.658 -96.384 1.00 48.28 128 CYS A N 1
ATOM 1016 C CA . CYS A 1 128 ? 61.585 7.025 -95.080 1.00 48.28 128 CYS A CA 1
ATOM 1017 C C . CYS A 1 128 ? 61.512 7.990 -93.879 1.00 48.28 128 CYS A C 1
ATOM 1019 O O . CYS A 1 128 ? 61.505 7.553 -92.727 1.00 48.28 128 CYS A O 1
ATOM 1021 N N . ALA A 1 129 ? 61.472 9.305 -94.113 1.00 49.00 129 ALA A N 1
ATOM 1022 C CA . ALA A 1 129 ? 61.388 10.294 -93.040 1.00 49.00 129 ALA A CA 1
ATOM 1023 C C . ALA A 1 129 ? 59.964 10.393 -92.460 1.00 49.00 129 ALA A C 1
ATOM 1025 O O . ALA A 1 129 ? 59.803 10.495 -91.243 1.00 49.00 129 ALA A O 1
ATOM 1026 N N . ASN A 1 130 ? 58.928 10.279 -93.300 1.00 50.91 130 ASN A N 1
ATOM 1027 C CA . ASN A 1 130 ? 57.531 10.387 -92.866 1.00 50.91 130 ASN A CA 1
ATOM 1028 C C . ASN A 1 130 ? 57.034 9.140 -92.119 1.00 50.91 130 ASN A C 1
ATOM 1030 O O . ASN A 1 130 ? 56.336 9.271 -91.111 1.00 50.91 130 ASN A O 1
ATOM 1034 N N . GLU A 1 131 ? 57.428 7.936 -92.545 1.00 48.91 131 GLU A N 1
ATOM 1035 C CA . GLU A 1 131 ? 57.090 6.694 -91.832 1.00 48.91 131 GLU A CA 1
ATOM 1036 C C . GLU A 1 131 ? 57.789 6.594 -90.470 1.00 48.91 131 GLU A C 1
ATOM 1038 O O . GLU A 1 131 ? 57.172 6.168 -89.493 1.00 48.91 131 GLU A O 1
ATOM 1043 N N . ASN A 1 132 ? 59.040 7.051 -90.359 1.00 51.25 132 ASN A N 1
ATOM 1044 C CA . ASN A 1 132 ? 59.786 7.018 -89.100 1.00 51.25 132 ASN A CA 1
ATOM 1045 C C . ASN A 1 132 ? 59.219 8.012 -88.062 1.00 51.25 132 ASN A C 1
ATOM 1047 O O . ASN A 1 132 ? 59.072 7.682 -86.882 1.00 51.25 132 ASN A O 1
ATOM 1051 N N . ILE A 1 133 ? 58.790 9.202 -88.504 1.00 55.41 133 ILE A N 1
ATOM 1052 C CA . ILE A 1 133 ? 58.054 10.166 -87.666 1.00 55.41 133 ILE A CA 1
ATOM 1053 C C . ILE A 1 133 ? 56.701 9.569 -87.238 1.00 55.41 133 ILE A C 1
ATOM 1055 O O . ILE A 1 133 ? 56.351 9.595 -86.059 1.00 55.41 133 ILE A O 1
ATOM 1059 N N . GLN A 1 134 ? 55.960 8.935 -88.148 1.00 52.25 134 GLN A N 1
ATOM 1060 C CA . GLN A 1 134 ? 54.660 8.335 -87.832 1.00 52.25 134 GLN A CA 1
ATOM 1061 C C . GLN A 1 134 ? 54.759 7.081 -86.932 1.00 52.25 134 GLN A C 1
ATOM 1063 O O . GLN A 1 134 ? 53.848 6.823 -86.136 1.00 52.25 134 GLN A O 1
ATOM 1068 N N . CYS A 1 135 ? 55.859 6.323 -87.006 1.00 56.31 135 CYS A N 1
ATOM 1069 C CA . CYS A 1 135 ? 56.117 5.137 -86.184 1.00 56.31 135 CYS A CA 1
ATOM 1070 C C . CYS A 1 135 ? 56.586 5.486 -84.759 1.00 56.31 135 CYS A C 1
ATOM 1072 O O . CYS A 1 135 ? 56.273 4.754 -83.820 1.00 56.31 135 CYS A O 1
ATOM 1074 N N . HIS A 1 136 ? 57.269 6.622 -84.563 1.00 60.28 136 HIS A N 1
ATOM 1075 C CA . HIS A 1 136 ? 57.679 7.106 -83.239 1.00 60.28 136 HIS A CA 1
ATOM 1076 C C . HIS A 1 136 ? 56.629 7.977 -82.529 1.00 60.28 136 HIS A C 1
ATOM 1078 O O . HIS A 1 136 ? 56.612 8.009 -81.298 1.00 60.28 136 HIS A O 1
ATOM 1084 N N . GLU A 1 137 ? 55.734 8.658 -83.248 1.00 66.31 137 GLU A N 1
ATOM 1085 C CA . GLU A 1 137 ? 54.710 9.522 -82.634 1.00 66.31 137 GLU A CA 1
ATOM 1086 C C . GLU A 1 137 ? 53.519 8.737 -82.051 1.00 66.31 137 GLU A C 1
ATOM 1088 O O . GLU A 1 137 ? 53.044 9.054 -80.960 1.00 66.31 137 GLU A O 1
ATOM 1093 N N . LYS A 1 138 ? 53.082 7.646 -82.696 1.00 75.50 138 LYS A N 1
ATOM 1094 C CA . LYS A 1 138 ? 52.005 6.768 -82.188 1.00 75.50 138 LYS A CA 1
ATOM 1095 C C . LYS A 1 138 ? 52.280 6.179 -80.788 1.00 75.50 138 LYS A C 1
ATOM 1097 O O . LYS A 1 138 ? 51.418 6.310 -79.917 1.00 75.50 138 LYS A O 1
ATOM 1102 N N . PRO A 1 139 ? 53.446 5.563 -80.502 1.00 79.75 139 PRO A N 1
ATOM 1103 C CA . PRO A 1 139 ? 53.740 5.048 -79.165 1.00 79.75 139 PRO A CA 1
ATOM 1104 C C . PRO A 1 139 ? 53.891 6.165 -78.123 1.00 79.75 139 PRO A C 1
ATOM 1106 O O . PRO A 1 139 ? 53.428 5.997 -76.998 1.00 79.75 139 PRO A O 1
ATOM 1109 N N . LYS A 1 140 ? 54.452 7.331 -78.480 1.00 80.88 140 LYS A N 1
ATOM 1110 C CA . LYS A 1 140 ? 54.502 8.499 -77.579 1.00 80.88 140 LYS A CA 1
ATOM 1111 C C . LYS A 1 140 ? 53.102 9.007 -77.231 1.00 80.88 140 LYS A C 1
ATOM 1113 O O . LYS A 1 140 ? 52.851 9.346 -76.076 1.00 80.88 140 LYS A O 1
ATOM 1118 N N . PHE A 1 141 ? 52.193 9.039 -78.204 1.00 86.50 141 PHE A N 1
ATOM 1119 C CA . PHE A 1 141 ? 50.796 9.407 -77.987 1.00 86.50 141 PHE A CA 1
ATOM 1120 C C . PHE A 1 141 ? 50.089 8.415 -77.056 1.00 86.50 141 PHE A C 1
ATOM 1122 O O . PHE A 1 141 ? 49.461 8.835 -76.086 1.00 86.50 141 PHE A O 1
ATOM 1129 N N . ASN A 1 142 ? 50.266 7.109 -77.280 1.00 89.00 142 ASN A N 1
ATOM 1130 C CA . ASN A 1 142 ? 49.699 6.063 -76.422 1.00 89.00 142 ASN A CA 1
ATOM 1131 C C . ASN A 1 142 ? 50.210 6.158 -74.976 1.00 89.00 142 ASN A C 1
ATOM 1133 O O . ASN A 1 142 ? 49.425 6.040 -74.038 1.00 89.00 142 ASN A O 1
ATOM 1137 N N . ILE A 1 143 ? 51.505 6.433 -74.785 1.00 92.38 143 ILE A N 1
ATOM 1138 C CA . ILE A 1 143 ? 52.089 6.633 -73.451 1.00 92.38 143 ILE A CA 1
ATOM 1139 C C . ILE A 1 143 ? 51.493 7.876 -72.784 1.00 92.38 143 ILE A C 1
ATOM 1141 O O . ILE A 1 143 ? 51.053 7.796 -71.642 1.00 92.38 143 ILE A O 1
ATOM 1145 N N . ARG A 1 144 ? 51.420 9.018 -73.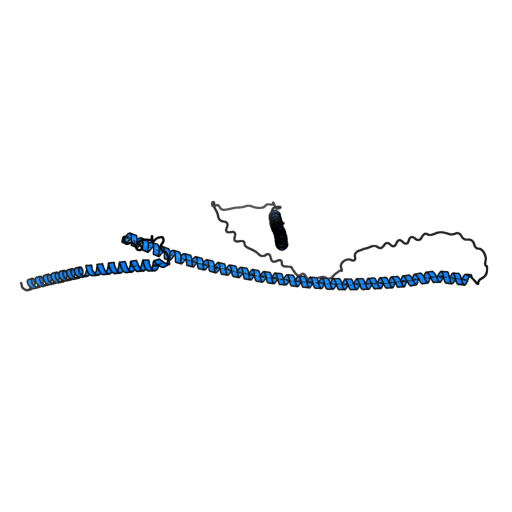483 1.00 94.38 144 ARG A N 1
ATOM 1146 C CA . ARG A 1 144 ? 50.818 10.247 -72.933 1.00 94.38 144 ARG A CA 1
ATOM 1147 C C . ARG A 1 144 ? 49.355 10.041 -72.547 1.00 94.38 144 ARG A C 1
ATOM 1149 O O . ARG A 1 144 ? 48.950 10.480 -71.476 1.00 94.38 144 ARG A O 1
ATOM 1156 N N . ARG A 1 145 ? 48.585 9.342 -73.387 1.00 94.50 145 ARG A N 1
ATOM 1157 C CA . ARG A 1 145 ? 47.194 8.981 -73.097 1.00 94.50 145 ARG A CA 1
ATOM 1158 C C . ARG A 1 145 ? 47.097 8.115 -71.839 1.00 94.50 145 ARG A C 1
ATOM 1160 O O . ARG A 1 145 ? 46.356 8.468 -70.931 1.00 94.50 145 ARG A O 1
ATOM 1167 N N . SER A 1 146 ? 47.911 7.063 -71.747 1.00 96.06 146 SER A N 1
ATOM 1168 C CA . SER A 1 146 ? 47.957 6.184 -70.574 1.00 96.06 146 SER A CA 1
ATOM 1169 C C . SER A 1 146 ? 48.358 6.921 -69.295 1.00 96.06 146 SER A C 1
ATOM 1171 O O . SER A 1 146 ? 47.808 6.623 -68.240 1.00 96.06 146 SER A O 1
ATOM 1173 N N . VAL A 1 147 ? 49.288 7.878 -69.365 1.00 96.75 147 VAL A N 1
ATOM 1174 C CA . VAL A 1 147 ? 49.679 8.701 -68.209 1.00 96.75 147 VAL A CA 1
ATOM 1175 C C . VAL A 1 147 ? 48.508 9.556 -67.728 1.00 96.75 147 VAL A C 1
ATOM 1177 O O . VAL A 1 147 ? 48.256 9.592 -66.529 1.00 96.75 147 VAL A O 1
ATOM 1180 N N . ILE A 1 148 ? 47.768 10.195 -68.641 1.00 96.81 148 ILE A N 1
ATOM 1181 C CA . ILE A 1 148 ? 46.582 10.992 -68.291 1.00 96.81 148 ILE A CA 1
ATOM 1182 C C . ILE A 1 148 ? 45.502 10.106 -67.659 1.00 96.81 148 ILE A C 1
ATOM 1184 O O . ILE A 1 148 ? 44.949 10.462 -66.621 1.00 96.81 148 ILE A O 1
ATOM 1188 N N . ASP A 1 149 ? 45.229 8.937 -68.243 1.00 97.62 149 ASP A N 1
ATOM 1189 C CA . ASP A 1 149 ? 44.218 8.013 -67.719 1.00 97.62 149 ASP A CA 1
ATOM 1190 C C . ASP A 1 149 ? 44.611 7.489 -66.321 1.00 97.62 149 ASP A C 1
ATOM 1192 O O . ASP A 1 149 ? 43.776 7.441 -65.418 1.00 97.62 149 ASP A O 1
ATOM 1196 N N . LEU A 1 150 ? 45.894 7.174 -66.096 1.00 98.06 150 LEU A N 1
ATOM 1197 C CA . LEU A 1 150 ? 46.410 6.782 -64.778 1.00 98.06 150 LEU A CA 1
ATOM 1198 C C . LEU A 1 150 ? 46.339 7.921 -63.757 1.00 98.06 150 LEU A C 1
ATOM 1200 O O . LEU A 1 150 ? 45.985 7.680 -62.606 1.00 98.06 150 LEU A O 1
ATOM 1204 N N . GLN A 1 151 ? 46.651 9.154 -64.160 1.00 98.00 151 GLN A N 1
ATOM 1205 C CA . GLN A 1 151 ? 46.518 10.332 -63.300 1.00 98.00 151 GLN A CA 1
ATOM 1206 C C . GLN A 1 151 ? 45.057 10.570 -62.901 1.00 98.00 151 GLN A C 1
ATOM 1208 O O . GLN A 1 151 ? 44.786 10.792 -61.722 1.00 98.00 151 GLN A O 1
ATOM 1213 N N . SER A 1 152 ? 44.120 10.445 -63.846 1.00 97.56 152 SER A N 1
ATOM 1214 C CA . SER A 1 152 ? 42.680 10.523 -63.568 1.00 97.56 152 SER A CA 1
ATOM 1215 C C . SER A 1 152 ? 42.249 9.429 -62.593 1.00 97.56 152 SER A C 1
ATOM 1217 O O . SER A 1 152 ? 41.594 9.715 -61.594 1.00 97.56 152 SER A O 1
ATOM 1219 N N . LYS A 1 153 ? 42.677 8.179 -62.822 1.00 98.25 153 LYS A N 1
ATOM 1220 C CA . LYS A 1 153 ? 42.344 7.054 -61.939 1.00 98.25 153 LYS A CA 1
ATOM 1221 C C . LYS A 1 153 ? 42.911 7.233 -60.533 1.00 98.25 153 LYS A C 1
ATOM 1223 O O . LYS A 1 153 ? 42.244 6.911 -59.554 1.00 98.25 153 LYS A O 1
ATOM 1228 N N . LEU A 1 154 ? 44.128 7.760 -60.422 1.00 98.12 154 LEU A N 1
ATOM 1229 C CA . LEU A 1 154 ? 44.740 8.076 -59.136 1.00 98.12 154 LEU A CA 1
ATOM 1230 C C . LEU A 1 154 ? 43.940 9.151 -58.394 1.00 98.12 154 LEU A C 1
ATOM 1232 O O . LEU A 1 154 ? 43.699 8.999 -57.200 1.00 98.12 154 LEU A O 1
ATOM 1236 N N . GLN A 1 155 ? 43.511 10.204 -59.090 1.00 98.25 155 GLN A N 1
ATOM 1237 C CA . GLN A 1 155 ? 42.689 11.257 -58.501 1.00 98.25 155 GLN A CA 1
ATOM 1238 C C . GLN A 1 155 ? 41.323 10.722 -58.044 1.00 98.25 155 GLN A C 1
ATOM 1240 O O . GLN A 1 155 ? 40.909 11.022 -56.929 1.00 98.25 155 GLN A O 1
ATOM 1245 N N . GLU A 1 156 ? 40.655 9.893 -58.852 1.00 98.06 156 GLU A N 1
ATOM 1246 C CA . GLU A 1 156 ? 39.406 9.212 -58.471 1.00 98.06 156 GLU A CA 1
ATOM 1247 C C . GLU A 1 156 ? 39.581 8.359 -57.207 1.00 98.06 156 GLU A C 1
ATOM 1249 O O . GLU A 1 156 ? 38.779 8.439 -56.283 1.00 98.06 156 GLU A O 1
ATOM 1254 N N . LEU A 1 157 ? 40.654 7.567 -57.131 1.00 98.12 157 LEU A N 1
ATOM 1255 C CA . LEU A 1 157 ? 40.928 6.743 -55.951 1.00 98.12 157 LEU A CA 1
ATOM 1256 C C . LEU A 1 157 ? 41.248 7.591 -54.713 1.00 98.12 157 LEU A C 1
ATOM 1258 O O . LEU A 1 157 ? 40.927 7.202 -53.591 1.00 98.12 157 LEU A O 1
ATOM 1262 N N . GLN A 1 158 ? 41.887 8.749 -54.891 1.00 98.19 158 GLN A N 1
ATOM 1263 C CA . GLN A 1 158 ? 42.150 9.678 -53.795 1.00 98.19 158 GLN A CA 1
ATOM 1264 C C . GLN A 1 158 ? 40.854 10.287 -53.256 1.00 98.19 158 GLN A C 1
ATOM 1266 O O . GLN A 1 158 ? 40.663 10.279 -52.041 1.00 98.19 158 GLN A O 1
ATOM 1271 N N . THR A 1 159 ? 39.951 10.738 -54.130 1.00 97.56 159 THR A N 1
ATOM 1272 C CA . THR A 1 159 ? 38.659 11.297 -53.708 1.00 97.56 159 THR A CA 1
ATOM 1273 C C . THR A 1 159 ? 37.755 10.237 -53.083 1.00 97.56 159 THR A C 1
ATOM 1275 O O . THR A 1 159 ? 37.119 10.505 -52.067 1.00 97.56 159 THR A O 1
ATOM 1278 N N . GLU A 1 160 ? 37.735 9.011 -53.614 1.00 98.19 160 GLU A N 1
ATOM 1279 C CA . GLU A 1 160 ? 37.005 7.890 -53.011 1.00 98.19 160 GLU A CA 1
ATOM 1280 C C . GLU A 1 160 ? 37.532 7.561 -51.607 1.00 98.19 160 GLU A C 1
ATOM 1282 O O . GLU A 1 160 ? 36.752 7.372 -50.671 1.00 98.19 160 GLU A O 1
ATOM 1287 N N . ARG A 1 161 ? 38.858 7.555 -51.429 1.00 98.06 161 ARG A N 1
ATOM 1288 C CA . ARG A 1 161 ? 39.484 7.328 -50.122 1.00 98.06 161 ARG A CA 1
ATOM 1289 C C . ARG A 1 161 ? 39.139 8.424 -49.115 1.00 98.06 161 ARG A C 1
ATOM 1291 O O . ARG A 1 161 ? 38.914 8.094 -47.950 1.00 98.06 161 ARG A O 1
ATOM 1298 N N . ASP A 1 162 ? 39.113 9.686 -49.533 1.00 98.19 162 ASP A N 1
ATOM 1299 C CA . ASP A 1 162 ? 38.755 10.808 -48.657 1.00 98.19 162 ASP A CA 1
ATOM 1300 C C . ASP A 1 162 ? 37.268 10.741 -48.266 1.00 98.19 162 ASP A C 1
ATOM 1302 O O . ASP A 1 162 ? 36.950 10.765 -47.079 1.00 98.19 162 ASP A O 1
ATOM 1306 N N . ASN A 1 163 ? 36.371 10.466 -49.221 1.00 98.31 163 ASN A N 1
ATOM 1307 C CA . ASN A 1 163 ? 34.947 10.234 -48.941 1.00 98.31 163 ASN A CA 1
ATOM 1308 C C . ASN A 1 163 ? 34.724 9.068 -47.957 1.00 98.31 163 ASN A C 1
ATOM 1310 O O . ASN A 1 163 ? 33.878 9.144 -47.066 1.00 98.31 163 ASN A O 1
ATOM 1314 N N . LEU A 1 164 ? 35.488 7.977 -48.093 1.00 98.44 164 LEU A N 1
ATOM 1315 C CA . LEU A 1 164 ? 35.418 6.834 -47.179 1.00 98.44 164 LEU A CA 1
ATOM 1316 C C . LEU A 1 164 ? 35.938 7.182 -45.774 1.00 98.44 164 LEU A C 1
ATOM 1318 O O . LEU A 1 164 ? 35.488 6.605 -44.780 1.00 98.44 164 LEU A O 1
ATOM 1322 N N . MET A 1 165 ? 36.916 8.083 -45.671 1.00 98.31 165 MET A N 1
ATOM 1323 C CA . MET A 1 165 ? 37.395 8.581 -44.382 1.00 98.31 165 MET A CA 1
ATOM 1324 C C . MET A 1 165 ? 36.309 9.402 -43.682 1.00 98.31 165 MET A C 1
ATOM 1326 O O . MET A 1 165 ? 36.027 9.135 -42.513 1.00 98.31 165 MET A O 1
ATOM 1330 N N . ASP A 1 166 ? 35.646 10.301 -44.408 1.00 98.50 166 ASP A N 1
ATOM 1331 C CA . ASP A 1 166 ? 34.551 11.121 -43.882 1.00 98.50 166 ASP A CA 1
ATOM 1332 C C . ASP A 1 166 ? 33.354 10.268 -43.449 1.00 98.50 166 ASP A C 1
ATOM 1334 O O . ASP A 1 166 ? 32.796 10.474 -42.368 1.00 98.50 166 ASP A O 1
ATOM 1338 N N . LEU A 1 167 ? 32.993 9.257 -44.250 1.00 98.50 167 LEU A N 1
ATOM 1339 C CA . LEU A 1 167 ? 31.907 8.336 -43.917 1.00 98.50 167 LEU A CA 1
ATOM 1340 C C . LEU A 1 167 ? 32.196 7.575 -42.617 1.00 98.50 167 LEU A C 1
ATOM 1342 O O . LEU A 1 167 ? 31.334 7.515 -41.744 1.00 98.50 167 LEU A O 1
ATOM 1346 N N . ARG A 1 168 ? 33.417 7.045 -42.457 1.00 98.50 168 ARG A N 1
ATOM 1347 C CA . ARG A 1 168 ? 33.825 6.344 -41.228 1.00 98.50 168 ARG A CA 1
ATOM 1348 C C . ARG A 1 168 ? 33.878 7.267 -40.018 1.00 98.50 168 ARG A C 1
ATOM 1350 O O . ARG A 1 168 ? 33.526 6.846 -38.920 1.00 98.50 168 ARG A O 1
ATOM 1357 N N . PHE A 1 169 ? 34.314 8.512 -40.201 1.00 98.50 169 PHE A N 1
ATOM 1358 C CA . PHE A 1 169 ? 34.313 9.497 -39.124 1.00 98.50 169 PHE A CA 1
ATOM 1359 C C . PHE A 1 169 ? 32.886 9.787 -38.649 1.00 98.50 169 PHE A C 1
ATOM 1361 O O . PHE A 1 169 ? 32.613 9.715 -37.451 1.00 98.50 169 PHE A O 1
ATOM 1368 N N . LYS A 1 170 ? 31.966 10.035 -39.587 1.00 98.56 170 LYS A N 1
ATOM 1369 C CA . LYS A 1 170 ? 30.555 10.270 -39.278 1.00 98.56 170 LYS A CA 1
ATOM 1370 C C . LYS A 1 170 ? 29.903 9.057 -38.617 1.00 98.56 170 LYS A C 1
ATOM 1372 O O . LYS A 1 170 ? 29.257 9.207 -37.589 1.00 98.56 170 LYS A O 1
ATOM 1377 N N . GLU A 1 171 ? 30.127 7.858 -39.148 1.00 98.19 171 GLU A N 1
ATOM 1378 C CA . GLU A 1 171 ? 29.626 6.620 -38.545 1.00 98.19 171 GLU A CA 1
ATOM 1379 C C . GLU A 1 171 ? 30.134 6.451 -37.105 1.00 98.19 171 GLU A C 1
ATOM 1381 O O . GLU A 1 171 ? 29.354 6.146 -36.206 1.00 98.19 171 GLU A O 1
ATOM 1386 N N . SER A 1 172 ? 31.423 6.705 -36.854 1.00 98.06 172 SER A N 1
ATOM 1387 C CA . SER A 1 172 ? 31.988 6.643 -35.503 1.00 98.06 172 SER A CA 1
ATOM 1388 C C . SER A 1 172 ? 31.367 7.677 -34.560 1.00 98.06 172 SER A C 1
ATOM 1390 O O . SER A 1 172 ? 31.200 7.390 -33.374 1.00 98.06 172 SER A O 1
ATOM 1392 N N . GLN A 1 173 ? 31.047 8.872 -35.059 1.00 98.56 173 GLN A N 1
ATOM 1393 C CA . GLN A 1 173 ? 30.361 9.902 -34.284 1.00 98.56 173 GLN A CA 1
ATOM 1394 C C . GLN A 1 173 ? 2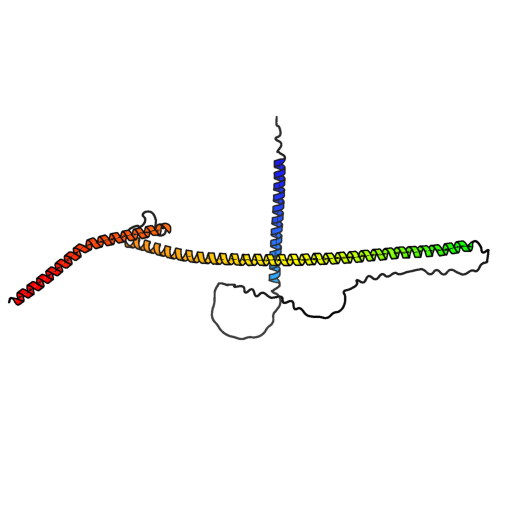8.930 9.467 -33.943 1.00 98.56 173 GLN A C 1
ATOM 1396 O O . GLN A 1 173 ? 28.555 9.489 -32.771 1.00 98.56 173 GLN A O 1
ATOM 1401 N N . ASP A 1 174 ? 28.169 9.008 -34.938 1.00 98.44 174 ASP A N 1
ATOM 1402 C CA . ASP A 1 174 ? 26.788 8.543 -34.778 1.00 98.44 174 ASP A CA 1
ATOM 1403 C C . ASP A 1 174 ? 26.714 7.363 -33.788 1.00 98.44 174 ASP A C 1
ATOM 1405 O O . ASP A 1 174 ? 25.841 7.316 -32.915 1.00 98.44 174 ASP A O 1
ATOM 1409 N N . GLN A 1 175 ? 27.675 6.434 -33.862 1.00 98.56 175 GLN A N 1
ATOM 1410 C CA . GLN A 1 175 ? 27.817 5.339 -32.899 1.00 98.56 175 GLN A CA 1
ATOM 1411 C C . GLN A 1 175 ? 28.109 5.855 -31.484 1.00 98.56 175 GLN A C 1
ATOM 1413 O O . GLN A 1 175 ? 27.492 5.391 -30.524 1.00 98.56 175 GLN A O 1
ATOM 1418 N N . GLY A 1 176 ? 29.011 6.831 -31.336 1.00 98.50 176 GLY A N 1
ATOM 1419 C CA . GLY A 1 176 ? 29.305 7.458 -30.047 1.00 98.50 176 GLY A CA 1
ATOM 1420 C C . GLY A 1 176 ? 28.074 8.123 -29.424 1.00 98.50 176 GLY A C 1
ATOM 1421 O O . GLY A 1 176 ? 27.787 7.922 -28.244 1.00 98.50 176 GLY A O 1
ATOM 1422 N N . GLU A 1 177 ? 27.293 8.854 -30.221 1.00 98.62 177 GLU A N 1
ATOM 1423 C CA . GLU A 1 177 ? 26.039 9.461 -29.768 1.00 98.62 177 GLU A CA 1
ATOM 1424 C C . GLU A 1 177 ? 25.003 8.417 -29.343 1.00 98.62 177 GLU A C 1
ATOM 1426 O O . GLU A 1 177 ? 24.316 8.603 -28.335 1.00 98.62 177 GLU A O 1
ATOM 1431 N N . LEU A 1 178 ? 24.886 7.315 -30.089 1.00 98.56 178 LEU A N 1
ATOM 1432 C CA . LEU A 1 178 ? 23.988 6.217 -29.743 1.00 98.56 178 LEU A CA 1
ATOM 1433 C C . LEU A 1 178 ? 24.381 5.570 -28.411 1.00 98.56 178 LEU A C 1
ATOM 1435 O O . LEU A 1 178 ? 23.512 5.340 -27.571 1.00 98.56 178 LEU A O 1
ATOM 1439 N N . ILE A 1 179 ? 25.675 5.327 -28.187 1.00 98.62 179 ILE A N 1
ATOM 1440 C CA . ILE A 1 179 ? 26.186 4.780 -26.923 1.00 98.62 179 ILE A CA 1
ATOM 1441 C C . ILE A 1 179 ? 25.843 5.715 -25.757 1.00 98.62 179 ILE A C 1
ATOM 1443 O O . ILE A 1 179 ? 25.328 5.252 -24.740 1.00 98.62 179 ILE A O 1
ATOM 1447 N N . CYS A 1 180 ? 26.048 7.026 -25.912 1.00 98.56 180 CYS A N 1
ATOM 1448 C CA . CYS A 1 180 ? 25.677 8.011 -24.894 1.00 98.56 180 CYS A CA 1
ATOM 1449 C C . CYS A 1 180 ? 24.168 8.002 -24.598 1.00 98.56 180 CYS A C 1
ATOM 1451 O O . CYS A 1 180 ? 23.765 8.005 -23.436 1.00 98.56 180 CYS A O 1
ATOM 1453 N N . LYS A 1 181 ? 23.319 7.949 -25.634 1.00 98.69 181 LYS A N 1
ATOM 1454 C CA . LYS A 1 181 ? 21.855 7.874 -25.471 1.00 98.69 181 LYS A CA 1
ATOM 1455 C C . LYS A 1 181 ? 21.428 6.604 -24.737 1.00 98.69 181 LYS A C 1
ATOM 1457 O O . LYS A 1 181 ? 20.583 6.672 -23.845 1.00 98.69 181 LYS A O 1
ATOM 1462 N N . LEU A 1 182 ? 22.021 5.462 -25.085 1.00 98.69 182 LEU A N 1
ATOM 1463 C CA . LEU A 1 182 ? 21.749 4.187 -24.422 1.00 98.69 182 LEU A CA 1
ATOM 1464 C C . LEU A 1 182 ? 22.172 4.222 -22.955 1.00 98.69 182 LEU A C 1
ATOM 1466 O O . LEU A 1 182 ? 21.386 3.834 -22.098 1.00 98.69 182 LEU A O 1
ATOM 1470 N N . HIS A 1 183 ? 23.364 4.742 -22.659 1.00 98.75 183 HIS A N 1
ATOM 1471 C CA . HIS A 1 183 ? 23.844 4.887 -21.287 1.00 98.75 183 HIS A CA 1
ATOM 1472 C C . HIS A 1 183 ? 22.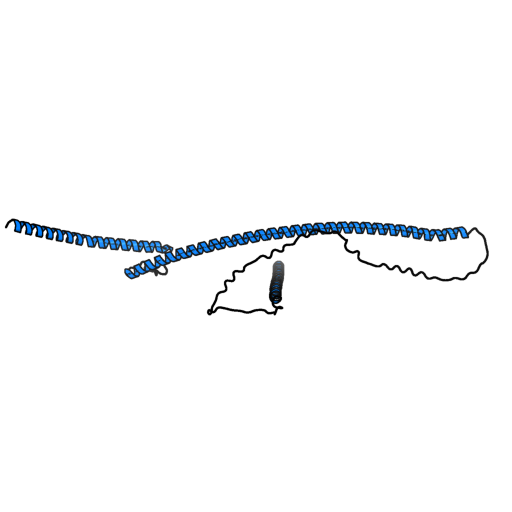892 5.741 -20.438 1.00 98.75 183 HIS A C 1
ATOM 1474 O O . HIS A 1 183 ? 22.498 5.323 -19.352 1.00 98.75 183 HIS A O 1
ATOM 1480 N N . ASN A 1 184 ? 22.466 6.899 -20.950 1.00 98.50 184 ASN A N 1
ATOM 1481 C CA . ASN A 1 184 ? 21.518 7.765 -20.243 1.00 98.50 184 ASN A CA 1
ATOM 1482 C C . ASN A 1 184 ? 20.176 7.062 -20.008 1.00 98.50 184 ASN A C 1
ATOM 1484 O O . ASN A 1 184 ? 19.648 7.102 -18.906 1.00 98.50 184 ASN A O 1
ATOM 1488 N N . THR A 1 185 ? 19.663 6.352 -21.017 1.00 98.62 185 THR A N 1
ATOM 1489 C CA . THR A 1 185 ? 18.400 5.607 -20.890 1.00 98.62 185 THR A CA 1
ATOM 1490 C C . THR A 1 185 ? 18.500 4.514 -19.826 1.00 98.62 185 THR A C 1
ATOM 1492 O O . THR A 1 185 ? 17.571 4.330 -19.046 1.00 98.62 185 THR A O 1
ATOM 1495 N N . VAL A 1 186 ? 19.623 3.791 -19.765 1.00 98.75 186 VAL A N 1
ATOM 1496 C CA . VAL A 1 186 ? 19.864 2.781 -18.722 1.00 98.75 186 VAL A CA 1
ATOM 1497 C C . VAL A 1 186 ? 19.881 3.432 -17.341 1.00 98.75 186 VAL A C 1
ATOM 1499 O O . VAL A 1 186 ? 19.186 2.957 -16.450 1.00 98.75 186 VAL A O 1
ATOM 1502 N N . GLN A 1 187 ? 20.592 4.547 -17.180 1.00 98.69 187 GLN A N 1
ATOM 1503 C CA . GLN A 1 187 ? 20.659 5.273 -15.912 1.00 98.69 187 GLN A CA 1
ATOM 1504 C C . GLN A 1 187 ? 19.285 5.803 -15.461 1.00 98.69 187 GLN A C 1
ATOM 1506 O O . GLN A 1 187 ? 18.934 5.710 -14.280 1.00 98.69 187 GLN A O 1
ATOM 1511 N N . ASP A 1 188 ? 18.485 6.331 -16.389 1.00 98.50 188 ASP A N 1
ATOM 1512 C CA . ASP A 1 188 ? 17.121 6.784 -16.108 1.00 98.50 188 ASP A CA 1
ATOM 1513 C C . ASP A 1 188 ? 16.238 5.607 -15.663 1.00 98.50 188 ASP A C 1
ATOM 1515 O O . ASP A 1 188 ? 15.522 5.711 -14.664 1.00 98.50 188 ASP A O 1
ATOM 1519 N N . LEU A 1 189 ? 16.327 4.459 -16.346 1.00 98.75 189 LEU A N 1
ATOM 1520 C CA . LEU A 1 189 ? 15.595 3.244 -15.974 1.00 98.75 189 LEU A CA 1
ATOM 1521 C C . LEU A 1 189 ? 16.022 2.705 -14.604 1.00 98.75 189 LEU A C 1
ATOM 1523 O O . LEU A 1 189 ? 15.163 2.324 -13.812 1.00 98.75 189 LEU A O 1
ATOM 1527 N N . GLU A 1 190 ? 17.319 2.695 -14.295 1.00 98.62 190 GLU A N 1
ATOM 1528 C CA . GLU A 1 190 ? 17.841 2.308 -12.978 1.00 98.62 190 GLU A CA 1
ATOM 1529 C C . GLU A 1 190 ? 17.310 3.227 -11.873 1.00 98.62 190 GLU A C 1
ATOM 1531 O O . GLU A 1 190 ? 16.902 2.752 -10.812 1.00 98.62 190 GLU A O 1
A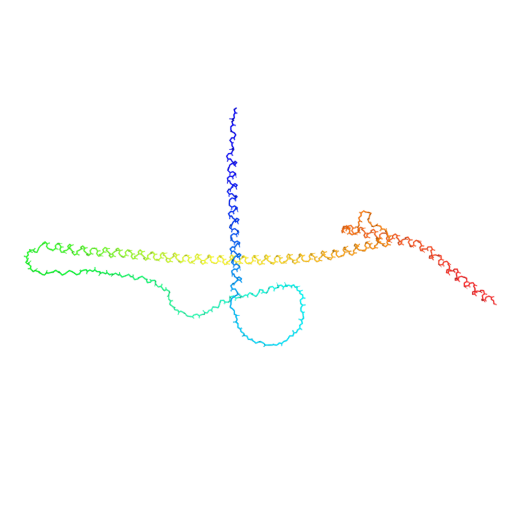TOM 1536 N N . THR A 1 191 ? 17.244 4.533 -12.142 1.00 98.62 191 THR A N 1
ATOM 1537 C CA . THR A 1 191 ? 16.704 5.526 -11.204 1.00 98.62 191 THR A CA 1
ATOM 1538 C C . THR A 1 191 ? 15.217 5.290 -10.946 1.00 98.62 191 THR A C 1
ATOM 1540 O O . THR A 1 191 ? 14.789 5.246 -9.791 1.00 98.62 191 THR A O 1
ATOM 1543 N N . VAL A 1 192 ? 14.424 5.085 -12.003 1.00 98.56 192 VAL A N 1
ATOM 1544 C CA . VAL A 1 192 ? 12.985 4.801 -11.884 1.00 98.56 192 VAL A CA 1
ATOM 1545 C C . VAL A 1 192 ? 12.744 3.490 -11.137 1.00 98.56 192 VAL A C 1
ATOM 1547 O O . VAL A 1 192 ? 11.893 3.444 -10.249 1.00 98.56 192 VAL A O 1
ATOM 1550 N N . ASN A 1 193 ? 13.510 2.444 -11.450 1.00 98.44 193 ASN A N 1
ATOM 1551 C CA . ASN A 1 193 ? 13.403 1.146 -10.788 1.00 98.44 193 ASN A CA 1
ATOM 1552 C C . ASN A 1 193 ? 13.718 1.260 -9.288 1.00 98.44 193 ASN A C 1
ATOM 1554 O O . ASN A 1 193 ? 12.927 0.835 -8.450 1.00 98.44 193 ASN A O 1
ATOM 1558 N N . HIS A 1 194 ? 14.804 1.954 -8.934 1.00 98.50 194 HIS A N 1
ATOM 1559 C CA . HIS A 1 194 ? 15.145 2.202 -7.536 1.00 98.50 194 HIS A CA 1
ATOM 1560 C C . HIS A 1 194 ? 14.033 2.955 -6.786 1.00 98.50 194 HIS A C 1
ATOM 1562 O O . HIS A 1 194 ? 13.654 2.565 -5.683 1.00 98.50 194 HIS A O 1
ATOM 1568 N N . MET A 1 195 ? 13.456 4.000 -7.388 1.00 98.56 195 MET A N 1
ATOM 1569 C CA . MET A 1 195 ? 12.334 4.732 -6.785 1.00 98.56 195 MET A CA 1
ATOM 1570 C C . MET A 1 195 ? 11.083 3.859 -6.606 1.00 98.56 195 MET A C 1
ATOM 1572 O O . MET A 1 195 ? 10.369 3.986 -5.605 1.00 98.56 195 MET A O 1
ATOM 1576 N N . GLN A 1 196 ? 10.805 2.970 -7.560 1.00 98.62 196 GLN A N 1
ATOM 1577 C CA . GLN A 1 196 ? 9.705 2.015 -7.462 1.00 98.62 196 GLN A CA 1
ATOM 1578 C C . GLN A 1 196 ? 9.931 1.023 -6.313 1.00 98.62 196 GLN A C 1
ATOM 1580 O O . GLN A 1 196 ? 9.004 0.782 -5.537 1.00 98.62 196 GLN A O 1
ATOM 1585 N N . ASP A 1 197 ? 11.150 0.507 -6.155 1.00 98.50 197 ASP A N 1
ATOM 1586 C CA . ASP A 1 197 ? 11.515 -0.387 -5.053 1.00 98.50 197 ASP A CA 1
ATOM 1587 C C . ASP A 1 197 ? 11.341 0.279 -3.681 1.00 98.50 197 ASP A C 1
ATOM 1589 O O . ASP A 1 197 ? 10.803 -0.340 -2.757 1.00 98.50 197 ASP A O 1
ATOM 1593 N N . GLU A 1 198 ? 11.743 1.547 -3.536 1.00 98.50 198 GLU A N 1
ATOM 1594 C CA . GLU A 1 198 ? 11.498 2.325 -2.313 1.00 98.50 198 GLU A CA 1
ATOM 1595 C C . GLU A 1 198 ? 9.994 2.494 -2.053 1.00 98.50 198 GLU A C 1
ATOM 1597 O O . GLU A 1 198 ? 9.519 2.234 -0.948 1.00 98.50 198 GLU A O 1
ATOM 1602 N N . THR A 1 199 ? 9.212 2.820 -3.086 1.00 98.56 199 THR A N 1
ATOM 1603 C CA . THR A 1 199 ? 7.752 2.977 -2.966 1.00 98.56 199 THR A CA 1
ATOM 1604 C C . THR A 1 199 ? 7.074 1.677 -2.518 1.00 98.56 199 THR A C 1
ATOM 1606 O O . THR A 1 199 ? 6.207 1.683 -1.640 1.00 98.56 199 THR A O 1
ATOM 1609 N N . VAL A 1 200 ? 7.477 0.538 -3.091 1.00 98.69 200 VAL A N 1
ATOM 1610 C CA . VAL A 1 200 ? 6.973 -0.787 -2.701 1.00 98.69 200 VAL A CA 1
ATOM 1611 C C . VAL A 1 200 ? 7.385 -1.125 -1.269 1.00 98.69 200 VAL A C 1
ATOM 1613 O O . VAL A 1 200 ? 6.581 -1.663 -0.502 1.00 98.69 200 VAL A O 1
ATOM 1616 N N . ARG A 1 201 ? 8.619 -0.797 -0.873 1.00 98.69 201 ARG A N 1
ATOM 1617 C CA . ARG A 1 201 ? 9.098 -0.991 0.500 1.00 98.69 201 ARG A CA 1
ATOM 1618 C C . ARG A 1 201 ? 8.270 -0.185 1.500 1.00 98.69 201 ARG A C 1
ATOM 1620 O O . ARG A 1 201 ? 7.822 -0.755 2.495 1.00 98.69 201 ARG A O 1
ATOM 1627 N N . ASP A 1 202 ? 8.008 1.086 1.219 1.00 98.62 202 ASP A N 1
ATOM 1628 C CA . ASP A 1 202 ? 7.205 1.958 2.079 1.00 98.62 202 ASP A CA 1
ATOM 1629 C C . ASP A 1 202 ? 5.758 1.472 2.201 1.00 98.62 202 ASP A C 1
ATOM 1631 O O . ASP A 1 202 ? 5.208 1.418 3.305 1.00 98.62 202 ASP A O 1
ATOM 1635 N N . ALA A 1 203 ? 5.148 1.044 1.092 1.00 98.69 203 ALA A N 1
ATOM 1636 C CA . ALA A 1 203 ? 3.816 0.444 1.106 1.00 98.69 203 ALA A CA 1
ATOM 1637 C C . ALA A 1 203 ? 3.775 -0.824 1.978 1.00 98.69 203 ALA A C 1
ATOM 1639 O O . ALA A 1 203 ? 2.858 -0.995 2.785 1.00 98.69 203 ALA A O 1
ATOM 1640 N N . ASN A 1 204 ? 4.794 -1.684 1.889 1.00 98.62 204 ASN A N 1
ATOM 1641 C CA . ASN A 1 204 ? 4.902 -2.873 2.736 1.00 98.62 204 ASN A CA 1
ATOM 1642 C C . ASN A 1 204 ? 5.040 -2.516 4.223 1.00 98.62 204 ASN A C 1
ATOM 1644 O O . ASN A 1 204 ? 4.387 -3.136 5.063 1.00 98.62 204 ASN A O 1
ATOM 1648 N N . ILE A 1 205 ? 5.824 -1.488 4.564 1.00 98.62 205 ILE A N 1
ATOM 1649 C CA . ILE A 1 205 ? 5.931 -0.997 5.947 1.00 98.62 205 ILE A CA 1
ATOM 1650 C C . ILE A 1 205 ? 4.559 -0.534 6.461 1.00 98.62 205 ILE A C 1
ATOM 1652 O O . ILE A 1 205 ? 4.175 -0.879 7.581 1.00 98.62 205 ILE A O 1
ATOM 1656 N N . GLN A 1 206 ? 3.793 0.201 5.652 1.00 98.69 206 GLN A N 1
ATOM 1657 C CA . GLN A 1 206 ? 2.444 0.649 6.020 1.00 98.69 206 GLN A CA 1
ATOM 1658 C C . GLN A 1 206 ? 1.473 -0.524 6.211 1.00 98.69 206 GLN A C 1
ATOM 1660 O O . GLN A 1 206 ? 0.717 -0.541 7.185 1.00 98.69 206 GLN A O 1
ATOM 1665 N N . ILE A 1 207 ? 1.520 -1.534 5.336 1.00 98.62 207 ILE A N 1
ATOM 1666 C CA . ILE A 1 207 ? 0.719 -2.760 5.471 1.00 98.62 207 ILE A CA 1
ATOM 1667 C C . ILE A 1 207 ? 1.039 -3.466 6.792 1.00 98.62 207 ILE A C 1
ATOM 1669 O O . ILE A 1 207 ? 0.120 -3.839 7.521 1.00 98.62 207 ILE A O 1
ATOM 1673 N N . GLU A 1 208 ? 2.316 -3.602 7.150 1.00 98.62 208 GLU A N 1
ATOM 1674 C CA . GLU A 1 208 ? 2.721 -4.218 8.419 1.00 98.62 208 GLU A CA 1
ATOM 1675 C C . GLU A 1 208 ? 2.254 -3.414 9.641 1.00 98.62 208 GLU A C 1
ATOM 1677 O O . GLU A 1 208 ? 1.808 -3.983 10.640 1.00 98.62 208 GLU A O 1
ATOM 1682 N N . GLN A 1 209 ? 2.285 -2.083 9.571 1.00 98.56 209 GLN A N 1
ATOM 1683 C CA . GLN A 1 209 ? 1.729 -1.234 10.627 1.00 98.56 209 GLN A CA 1
ATOM 1684 C C . GLN A 1 209 ? 0.212 -1.415 10.772 1.00 98.56 209 GLN A C 1
ATOM 1686 O O . GLN A 1 209 ? -0.291 -1.504 11.895 1.00 98.56 209 GLN A O 1
ATOM 1691 N N . LEU A 1 210 ? -0.522 -1.493 9.660 1.00 98.62 210 LEU A N 1
ATOM 1692 C CA . LEU A 1 210 ? -1.964 -1.742 9.672 1.00 98.62 210 LEU A CA 1
ATOM 1693 C C . LEU A 1 210 ? -2.292 -3.140 10.205 1.00 98.62 210 LEU A C 1
ATOM 1695 O O . LEU A 1 210 ? -3.182 -3.262 11.043 1.00 98.62 210 LEU A O 1
ATOM 1699 N N . ARG A 1 211 ? -1.537 -4.175 9.817 1.00 98.62 211 ARG A N 1
ATOM 1700 C CA . ARG A 1 211 ? -1.672 -5.541 10.355 1.00 98.62 211 ARG A CA 1
ATOM 1701 C C . ARG A 1 211 ? -1.515 -5.573 11.872 1.00 98.62 211 ARG A C 1
ATOM 1703 O O . ARG A 1 211 ? -2.346 -6.166 12.555 1.00 98.62 211 ARG A O 1
ATOM 1710 N N . LYS A 1 212 ? -0.509 -4.876 12.412 1.00 98.50 212 LYS A N 1
ATOM 1711 C CA . LYS A 1 212 ? -0.322 -4.740 13.868 1.00 98.50 212 LYS A CA 1
ATOM 1712 C C . LYS A 1 212 ? -1.517 -4.065 14.542 1.00 98.50 212 LYS A C 1
ATOM 1714 O O . LYS A 1 212 ? -1.951 -4.522 15.594 1.00 98.50 212 LYS A O 1
ATOM 1719 N N . LYS A 1 213 ? -2.069 -3.001 13.946 1.00 98.25 213 LYS A N 1
ATOM 1720 C CA . LYS A 1 213 ? -3.257 -2.316 14.488 1.00 98.25 213 LYS A CA 1
ATOM 1721 C C . LYS A 1 213 ? -4.492 -3.214 14.483 1.00 98.25 213 LYS A C 1
ATOM 1723 O O . LYS A 1 213 ? -5.170 -3.289 15.500 1.00 98.25 213 LYS A O 1
ATOM 1728 N N . VAL A 1 214 ? -4.751 -3.912 13.376 1.00 97.44 214 VAL A N 1
ATOM 1729 C CA . VAL A 1 214 ? -5.864 -4.870 13.268 1.00 97.44 214 VAL A CA 1
ATOM 1730 C C . VAL A 1 214 ? -5.735 -5.956 14.330 1.00 97.44 214 VAL A C 1
ATOM 1732 O O . VAL A 1 214 ? -6.686 -6.185 15.062 1.00 97.44 214 VAL A O 1
ATOM 1735 N N . TYR A 1 215 ? -4.540 -6.526 14.506 1.00 98.06 215 TYR A N 1
ATOM 1736 C CA . TYR A 1 215 ? -4.287 -7.524 15.546 1.00 98.06 215 TYR A CA 1
ATOM 1737 C C . TYR A 1 215 ? -4.611 -7.010 16.960 1.00 98.06 215 TYR A C 1
ATOM 1739 O O . TYR A 1 215 ? -5.260 -7.703 17.746 1.00 98.06 215 TYR A O 1
ATOM 1747 N N . VAL A 1 216 ? -4.193 -5.781 17.290 1.00 98.25 216 VAL A N 1
ATOM 1748 C CA . VAL A 1 216 ? -4.509 -5.162 18.589 1.00 98.25 216 VAL A CA 1
ATOM 1749 C C . VAL A 1 216 ? -6.018 -4.965 18.748 1.00 98.25 216 VAL A C 1
ATOM 1751 O O . VAL A 1 216 ? -6.566 -5.302 19.795 1.00 98.25 216 VAL A O 1
ATOM 1754 N N . TYR A 1 217 ? -6.706 -4.464 17.719 1.00 96.31 217 TYR A N 1
ATOM 1755 C CA . TYR A 1 217 ? -8.158 -4.288 17.762 1.00 96.31 217 TYR A CA 1
ATOM 1756 C C . TYR A 1 217 ? -8.900 -5.617 17.902 1.00 96.31 217 TYR A C 1
ATOM 1758 O O . TYR A 1 217 ? -9.795 -5.713 18.737 1.00 96.31 217 TYR A O 1
ATOM 1766 N N . ASP A 1 218 ? -8.503 -6.653 17.167 1.00 95.25 218 ASP A N 1
ATOM 1767 C CA . ASP A 1 218 ? -9.097 -7.986 17.275 1.00 95.25 218 ASP A CA 1
ATOM 1768 C C . ASP A 1 218 ? -8.897 -8.587 18.669 1.00 95.25 218 ASP A C 1
ATOM 1770 O O . ASP A 1 218 ? -9.824 -9.186 19.215 1.00 95.25 218 ASP A O 1
ATOM 1774 N N . THR A 1 219 ? -7.728 -8.368 19.281 1.00 96.88 219 THR A N 1
ATOM 1775 C CA . THR A 1 219 ? -7.444 -8.804 20.657 1.00 96.88 219 THR A CA 1
ATOM 1776 C C . THR A 1 219 ? -8.401 -8.145 21.652 1.00 96.88 219 THR A C 1
ATOM 1778 O O . THR A 1 219 ? -9.091 -8.848 22.388 1.00 96.88 219 THR A O 1
ATOM 1781 N N . VAL A 1 220 ? -8.527 -6.814 21.620 1.00 96.31 220 VAL A N 1
ATOM 1782 C CA . VAL A 1 220 ? -9.446 -6.070 22.503 1.00 96.31 220 VAL A CA 1
ATOM 1783 C C . VAL A 1 220 ? -10.901 -6.472 22.257 1.00 96.31 220 VAL A C 1
ATOM 1785 O O . VAL A 1 220 ? -11.670 -6.672 23.196 1.00 96.31 220 VAL A O 1
ATOM 1788 N N . LEU A 1 221 ? -11.300 -6.637 20.993 1.00 94.75 221 LEU A N 1
ATOM 1789 C CA . LEU A 1 221 ? -12.653 -7.078 20.670 1.00 94.75 221 LEU A CA 1
ATOM 1790 C C . LEU A 1 221 ? -12.925 -8.489 21.216 1.00 94.75 221 LEU A C 1
ATOM 1792 O O . LEU A 1 221 ? -14.024 -8.771 21.692 1.00 94.75 221 LEU A O 1
ATOM 1796 N N . ASN A 1 222 ? -11.934 -9.376 21.177 1.00 94.25 222 ASN A N 1
ATOM 1797 C CA . ASN A 1 222 ? -12.045 -10.713 21.744 1.00 94.25 222 ASN A CA 1
ATOM 1798 C C . ASN A 1 222 ? -12.112 -10.703 23.281 1.00 94.25 222 ASN A C 1
ATOM 1800 O O . ASN A 1 222 ? -12.877 -11.472 23.859 1.00 94.25 222 ASN A O 1
ATOM 1804 N N . GLU A 1 223 ? -11.364 -9.831 23.958 1.00 95.69 223 GLU A N 1
ATOM 1805 C CA . GLU A 1 223 ? -11.473 -9.631 25.413 1.00 95.69 223 GLU A CA 1
ATOM 1806 C C . GLU A 1 223 ? -12.877 -9.167 25.815 1.00 95.69 223 GLU A C 1
ATOM 1808 O O . GLU A 1 223 ? -13.478 -9.730 26.730 1.00 95.69 223 GLU A O 1
ATOM 1813 N N . ILE A 1 224 ? -13.451 -8.209 25.078 1.00 94.88 224 ILE A N 1
ATOM 1814 C CA . ILE A 1 224 ? -14.830 -7.767 25.307 1.00 94.88 224 ILE A CA 1
ATOM 1815 C C . ILE A 1 224 ? -15.798 -8.939 25.103 1.00 94.88 224 ILE A C 1
ATOM 1817 O O . ILE A 1 224 ? -16.633 -9.179 25.970 1.00 94.88 224 ILE A O 1
ATOM 1821 N N . ARG A 1 225 ? -15.686 -9.714 24.012 1.00 92.88 225 ARG A N 1
ATOM 1822 C CA . ARG A 1 225 ? -16.561 -10.885 23.785 1.00 92.88 225 ARG A CA 1
ATOM 1823 C C . ARG A 1 225 ? -16.493 -11.896 24.930 1.00 92.88 225 ARG A C 1
ATOM 1825 O O . ARG A 1 225 ? -17.536 -12.387 25.352 1.00 92.88 225 ARG A O 1
ATOM 1832 N N . GLN A 1 226 ? -15.301 -12.175 25.453 1.00 93.62 226 GLN A N 1
ATOM 1833 C CA . GLN A 1 226 ? -15.130 -13.056 26.612 1.00 93.62 226 GLN A CA 1
ATOM 1834 C C . GLN A 1 226 ? -15.812 -12.486 27.862 1.00 93.62 226 GLN A C 1
ATOM 1836 O O . GLN A 1 226 ? -16.542 -13.200 28.542 1.00 93.62 226 GLN A O 1
ATOM 1841 N N . ALA A 1 227 ? -15.653 -11.188 28.138 1.00 93.94 227 ALA A N 1
ATOM 1842 C CA . ALA A 1 227 ? -16.318 -10.541 29.268 1.00 93.94 227 ALA A CA 1
ATOM 1843 C C . ALA A 1 227 ? -17.854 -10.589 29.157 1.00 93.94 227 ALA A C 1
ATOM 1845 O O . ALA A 1 227 ? -18.536 -10.864 30.146 1.00 93.94 227 ALA A O 1
ATOM 1846 N N . LEU A 1 228 ? -18.398 -10.370 27.953 1.00 93.00 228 LEU A N 1
ATOM 1847 C CA . LEU A 1 228 ? -19.833 -10.505 27.683 1.00 93.00 228 LEU A CA 1
ATOM 1848 C C . LEU A 1 228 ? -20.307 -11.947 27.932 1.00 93.00 228 LEU A C 1
ATOM 1850 O O . LEU A 1 228 ? -21.340 -12.153 28.566 1.00 93.00 228 LEU A O 1
ATOM 1854 N N . MET A 1 229 ? -19.541 -12.941 27.475 1.00 91.88 229 MET A N 1
ATOM 1855 C CA . MET A 1 229 ? -19.850 -14.361 27.674 1.00 91.88 229 MET A CA 1
ATOM 1856 C C . MET A 1 229 ? -19.891 -14.721 29.161 1.00 91.88 229 MET A C 1
ATOM 1858 O O . MET A 1 229 ? -20.874 -15.286 29.632 1.00 91.88 229 MET A O 1
ATOM 1862 N N . HIS A 1 230 ? -18.882 -14.302 29.926 1.00 93.12 230 HIS A N 1
ATOM 1863 C CA . HIS A 1 230 ? -18.842 -14.520 31.372 1.00 93.12 230 HIS A CA 1
ATOM 1864 C C . HIS A 1 230 ? -19.995 -13.837 32.118 1.00 93.12 230 HIS A C 1
ATOM 1866 O O . HIS A 1 230 ? -20.446 -14.331 33.153 1.00 93.12 230 HIS A O 1
ATOM 1872 N N . TYR A 1 231 ? -20.487 -12.697 31.626 1.00 93.50 231 TYR A N 1
ATOM 1873 C CA . TYR A 1 231 ? -21.675 -12.065 32.191 1.00 93.50 231 TYR A CA 1
ATOM 1874 C C . TYR A 1 231 ? -22.933 -12.918 31.978 1.00 93.50 231 TYR A C 1
ATOM 1876 O O . TYR A 1 231 ? -23.669 -13.139 32.945 1.00 93.50 231 TYR A O 1
ATOM 1884 N N . GLU A 1 232 ? -23.173 -13.415 30.758 1.00 92.38 232 GLU A N 1
ATOM 1885 C CA . GLU A 1 232 ? -24.312 -14.306 30.484 1.00 92.38 232 GLU A CA 1
ATOM 1886 C C . GLU A 1 232 ? -24.229 -15.584 31.321 1.00 92.38 232 GLU A C 1
ATOM 1888 O O . GLU A 1 232 ? -25.225 -15.979 31.923 1.00 92.38 232 GLU A O 1
ATOM 1893 N N . GLU A 1 233 ? -23.043 -16.188 31.431 1.00 92.56 233 GLU A N 1
ATOM 1894 C CA . GLU A 1 233 ? -22.819 -17.383 32.255 1.00 92.56 233 GLU A CA 1
ATOM 1895 C C . GLU A 1 233 ? -23.126 -17.132 33.736 1.00 92.56 233 GLU A C 1
ATOM 1897 O O . GLU A 1 233 ? -23.766 -17.956 34.390 1.00 92.56 233 GLU A O 1
ATOM 1902 N N . ARG A 1 234 ? -22.695 -15.987 34.280 1.00 93.50 234 ARG A N 1
ATOM 1903 C CA . ARG A 1 234 ? -22.860 -15.664 35.704 1.00 93.50 234 ARG A CA 1
ATOM 1904 C C . ARG A 1 234 ? -24.282 -15.247 36.069 1.00 93.50 234 ARG A C 1
ATOM 1906 O O . ARG A 1 234 ? -24.722 -15.510 37.184 1.00 93.50 234 ARG A O 1
ATOM 1913 N N . THR A 1 235 ? -24.969 -14.537 35.180 1.00 91.38 235 THR A N 1
ATOM 1914 C CA . THR A 1 235 ? -26.290 -13.957 35.473 1.00 91.38 235 THR A CA 1
ATOM 1915 C C . THR A 1 235 ? -27.447 -14.775 34.910 1.00 91.38 235 THR A C 1
ATOM 1917 O O . THR A 1 235 ? -28.580 -14.600 35.353 1.00 91.38 235 THR A O 1
ATOM 1920 N N . GLY A 1 236 ? -27.192 -15.629 33.915 1.00 89.75 236 GLY A N 1
ATOM 1921 C CA . GLY A 1 236 ? -28.221 -16.305 33.125 1.00 89.75 236 GLY A CA 1
ATOM 1922 C C . GLY A 1 236 ? -29.046 -15.362 32.238 1.00 89.75 236 GLY A C 1
ATOM 1923 O O . GLY A 1 236 ? -29.952 -15.821 31.541 1.00 89.75 236 GLY A O 1
ATOM 1924 N N . LYS A 1 237 ? -28.767 -14.049 32.254 1.00 89.44 237 LYS A N 1
ATOM 1925 C CA . LYS A 1 237 ? -29.468 -13.040 31.452 1.00 89.44 237 LYS A CA 1
ATOM 1926 C C . LYS A 1 237 ? -28.823 -12.987 30.071 1.00 89.44 237 LYS A C 1
ATOM 1928 O O . LYS A 1 237 ? -27.644 -12.672 29.964 1.00 89.44 237 LYS A O 1
ATOM 1933 N N . ARG A 1 238 ? -29.595 -13.248 29.014 1.00 88.25 238 ARG A N 1
ATOM 1934 C CA . ARG A 1 238 ? -29.112 -13.098 27.633 1.00 88.25 238 ARG A CA 1
ATOM 1935 C C . ARG A 1 238 ? -28.969 -11.624 27.263 1.00 88.25 238 ARG A C 1
ATOM 1937 O O . ARG A 1 238 ? -29.856 -10.812 27.531 1.00 88.25 238 ARG A O 1
ATOM 1944 N N . ILE A 1 239 ? -27.873 -11.267 26.607 1.00 87.94 239 ILE A N 1
ATOM 1945 C CA . ILE A 1 239 ? -27.603 -9.926 26.084 1.00 87.94 239 ILE A CA 1
ATOM 1946 C C . ILE A 1 239 ? -28.401 -9.713 24.797 1.00 87.94 239 ILE A C 1
ATOM 1948 O O . ILE A 1 239 ? -29.088 -8.697 24.675 1.00 87.94 239 ILE A O 1
ATOM 1952 N N . TYR A 1 240 ? -28.379 -10.696 23.893 1.00 83.81 240 TYR A N 1
ATOM 1953 C CA . TYR A 1 240 ? -29.183 -10.716 22.672 1.00 83.81 240 TYR A CA 1
ATOM 1954 C C . TYR A 1 240 ? -30.056 -11.970 22.610 1.00 83.81 240 TYR A C 1
ATOM 1956 O O . TYR A 1 240 ? -29.606 -13.083 22.873 1.00 83.81 240 TYR A O 1
ATOM 1964 N N . ASP A 1 241 ? -31.313 -11.798 22.204 1.00 77.06 241 ASP A N 1
ATOM 1965 C CA . ASP A 1 241 ? -32.254 -12.918 22.129 1.00 77.06 241 ASP A CA 1
ATOM 1966 C C . ASP A 1 241 ? -31.969 -13.847 20.940 1.00 77.06 241 ASP A C 1
ATOM 1968 O O . ASP A 1 241 ? -32.191 -15.052 21.049 1.00 77.06 241 ASP A O 1
ATOM 1972 N N . ASN A 1 242 ? -31.423 -13.309 19.843 1.00 72.69 242 ASN A N 1
ATOM 1973 C CA . ASN A 1 242 ? -31.301 -14.006 18.555 1.00 72.69 242 ASN A CA 1
ATOM 1974 C C . ASN A 1 242 ? -29.854 -14.283 18.103 1.00 72.69 242 ASN A C 1
ATOM 1976 O O . ASN A 1 242 ? -29.661 -14.983 17.111 1.00 72.69 242 ASN A O 1
ATOM 1980 N N . GLU A 1 243 ? -28.837 -13.742 18.780 1.00 74.88 243 GLU A N 1
ATOM 1981 C CA . GLU A 1 243 ? -27.432 -13.841 18.355 1.00 74.88 243 GLU A CA 1
ATOM 1982 C C . GLU A 1 243 ? -26.563 -14.417 19.479 1.00 74.88 243 GLU A C 1
ATOM 1984 O O . GLU A 1 243 ? -26.662 -13.995 20.627 1.00 74.88 243 GLU A O 1
ATOM 1989 N N . ASN A 1 244 ? -25.696 -15.377 19.139 1.00 77.38 244 ASN A N 1
ATOM 1990 C CA . ASN A 1 244 ? -24.696 -15.909 20.066 1.00 77.38 244 ASN A CA 1
ATOM 1991 C C . ASN A 1 244 ? -23.553 -14.895 20.252 1.00 77.38 244 ASN A C 1
ATOM 1993 O O . ASN A 1 244 ? -23.105 -14.298 19.269 1.00 77.38 244 ASN A O 1
ATOM 1997 N N . ILE A 1 245 ? -23.029 -14.755 21.475 1.00 78.69 245 ILE A N 1
ATOM 1998 C CA . ILE A 1 245 ? -21.984 -13.773 21.819 1.00 78.69 245 ILE A CA 1
ATOM 1999 C C . ILE A 1 245 ? -20.741 -13.905 20.941 1.00 78.69 245 ILE A C 1
ATOM 2001 O O . ILE A 1 245 ? -20.168 -12.898 20.517 1.00 78.69 245 ILE A O 1
ATOM 2005 N N . CYS A 1 246 ? -20.362 -15.138 20.602 1.00 72.31 246 CYS A N 1
ATOM 2006 C CA . CYS A 1 246 ? -19.209 -15.421 19.748 1.00 72.31 246 CYS A CA 1
ATOM 2007 C C . CYS A 1 246 ? -19.297 -14.750 18.367 1.00 72.31 246 CYS A C 1
ATOM 2009 O O . CYS A 1 246 ? -18.267 -14.464 17.763 1.00 72.31 246 CYS A O 1
ATOM 2011 N N . ASN A 1 247 ? -20.512 -14.459 17.889 1.00 79.62 247 ASN A N 1
ATOM 2012 C CA . ASN A 1 247 ? -20.772 -13.913 16.559 1.00 79.62 247 ASN A CA 1
ATOM 2013 C C . ASN A 1 247 ? -21.218 -12.445 16.588 1.00 79.62 247 ASN A C 1
ATOM 2015 O O . ASN A 1 247 ? -21.638 -11.916 15.557 1.00 79.62 247 ASN A O 1
ATOM 2019 N N . ILE A 1 248 ? -21.137 -11.770 17.741 1.00 83.69 248 ILE A N 1
ATOM 2020 C CA . ILE A 1 248 ? -21.512 -10.358 17.819 1.00 83.69 248 ILE A CA 1
ATOM 2021 C C . ILE A 1 248 ? -20.568 -9.535 16.932 1.00 83.69 248 ILE A C 1
ATOM 2023 O O . ILE A 1 248 ? -19.335 -9.549 17.071 1.00 83.69 248 ILE A O 1
ATOM 2027 N N . LEU A 1 249 ? -21.190 -8.791 16.016 1.00 86.69 249 LEU A N 1
ATOM 2028 C CA . LEU A 1 249 ? -20.541 -7.800 15.167 1.00 86.69 249 LEU A CA 1
ATOM 2029 C C . LEU A 1 249 ? -19.886 -6.724 16.039 1.00 86.69 249 LEU A C 1
ATOM 2031 O O . LEU A 1 249 ? -20.519 -6.207 16.958 1.00 86.69 249 LEU A O 1
ATOM 2035 N N . ALA A 1 250 ? -18.659 -6.316 15.704 1.00 86.31 250 ALA A N 1
ATOM 2036 C CA . ALA A 1 250 ? -17.909 -5.316 16.474 1.00 86.31 250 ALA A CA 1
ATOM 2037 C C . ALA A 1 250 ? -18.707 -4.018 16.721 1.00 86.31 250 ALA A C 1
ATOM 2039 O O . ALA A 1 250 ? -18.662 -3.447 17.805 1.00 86.31 250 ALA A O 1
ATOM 2040 N N . GLN A 1 251 ? -19.517 -3.602 15.744 1.00 87.62 251 GLN A N 1
ATOM 2041 C CA . GLN A 1 251 ? -20.386 -2.423 15.839 1.00 87.62 251 GLN A CA 1
ATOM 2042 C C . GLN A 1 251 ? -21.470 -2.541 16.925 1.00 87.62 251 GLN A C 1
ATOM 2044 O O . GLN A 1 251 ? -21.875 -1.536 17.499 1.00 87.62 251 GLN A O 1
ATOM 2049 N N . LYS A 1 252 ? -21.931 -3.759 17.229 1.00 88.69 252 LYS A N 1
ATOM 2050 C CA . LYS A 1 252 ? -22.977 -4.033 18.225 1.00 88.69 252 LYS A CA 1
ATOM 2051 C C . LYS A 1 252 ? -22.425 -4.248 19.640 1.00 88.69 252 LYS A C 1
ATOM 2053 O O . LYS A 1 252 ? -23.207 -4.326 20.589 1.00 88.69 252 LYS A O 1
ATOM 2058 N N . MET A 1 253 ? -21.101 -4.344 19.809 1.00 89.38 253 MET A N 1
ATOM 2059 C CA . MET A 1 253 ? -20.487 -4.561 21.126 1.00 89.38 253 MET A CA 1
ATOM 2060 C C . MET A 1 253 ? -20.661 -3.367 22.060 1.00 89.38 253 MET A C 1
ATOM 2062 O O . MET A 1 253 ? -20.888 -3.577 23.246 1.00 89.38 253 MET A O 1
ATOM 2066 N N . GLY A 1 254 ? -20.649 -2.135 21.544 1.00 92.25 254 GLY A N 1
ATOM 2067 C CA . GLY A 1 254 ? -20.931 -0.952 22.365 1.00 92.25 254 GLY A CA 1
ATOM 2068 C C . GLY A 1 254 ? -22.315 -1.022 23.020 1.00 92.25 254 GLY A C 1
ATOM 2069 O O . GLY A 1 254 ? -22.443 -0.833 24.225 1.00 92.25 254 GLY A O 1
ATOM 2070 N N . THR A 1 255 ? -23.339 -1.396 22.249 1.00 92.56 255 THR A N 1
ATOM 2071 C CA . THR A 1 255 ? -24.711 -1.575 22.754 1.00 92.56 255 THR A CA 1
ATOM 2072 C C . THR A 1 255 ? -24.830 -2.752 23.726 1.00 92.56 255 THR A C 1
ATOM 2074 O O . THR A 1 255 ? -25.591 -2.678 24.686 1.00 92.56 255 THR A O 1
ATOM 2077 N N . ALA A 1 256 ? -24.068 -3.828 23.506 1.00 92.56 256 ALA A N 1
ATOM 2078 C CA . ALA A 1 256 ? -24.020 -4.974 24.414 1.00 92.56 256 ALA A CA 1
ATOM 2079 C C . ALA A 1 256 ? -23.467 -4.588 25.794 1.00 92.56 256 ALA A C 1
ATOM 2081 O O . ALA A 1 256 ? -24.061 -4.922 26.817 1.00 92.56 256 ALA A O 1
ATOM 2082 N N . VAL A 1 257 ? -22.352 -3.851 25.809 1.00 94.50 257 VAL A N 1
ATOM 2083 C CA . VAL A 1 257 ? -21.729 -3.347 27.039 1.00 94.50 257 VAL A CA 1
ATOM 2084 C C . VAL A 1 257 ? -22.663 -2.370 27.755 1.00 94.50 257 VAL A C 1
ATOM 2086 O O . VAL A 1 257 ? -22.864 -2.504 28.957 1.00 94.50 257 VAL A O 1
ATOM 2089 N N . ASP A 1 258 ? -23.292 -1.443 27.027 1.00 95.31 258 ASP A N 1
ATOM 2090 C CA . ASP A 1 258 ? -24.271 -0.504 27.591 1.00 95.31 258 ASP A CA 1
ATOM 2091 C C . ASP A 1 258 ? -25.458 -1.219 28.258 1.00 95.31 258 ASP A C 1
ATOM 2093 O O . ASP A 1 258 ? -25.875 -0.846 29.354 1.00 95.31 258 ASP A O 1
ATOM 2097 N N . LYS A 1 259 ? -25.972 -2.288 27.634 1.00 94.19 259 LYS A N 1
ATOM 2098 C CA . LYS A 1 259 ? -27.039 -3.104 28.225 1.00 94.19 259 LYS A CA 1
ATOM 2099 C C . LYS A 1 259 ? -26.603 -3.706 29.562 1.00 94.19 259 LYS A C 1
ATOM 2101 O O . LYS A 1 259 ? -27.330 -3.568 30.538 1.00 94.19 259 LYS A O 1
ATOM 2106 N N . ILE A 1 260 ? -25.419 -4.325 29.620 1.00 94.56 260 ILE A N 1
ATOM 2107 C CA . ILE A 1 260 ? -24.891 -4.902 30.867 1.00 94.56 260 ILE A CA 1
ATOM 2108 C C . ILE A 1 260 ? -24.758 -3.832 31.946 1.00 94.56 260 ILE A C 1
ATOM 2110 O O . ILE A 1 260 ? -25.159 -4.078 33.079 1.00 94.56 260 ILE A O 1
ATOM 2114 N N . LEU A 1 261 ? -24.211 -2.660 31.607 1.00 96.38 261 LEU A N 1
ATOM 2115 C CA . LEU A 1 261 ? -24.047 -1.565 32.563 1.00 96.38 261 LEU A CA 1
ATOM 2116 C C . LEU A 1 261 ? -25.398 -1.136 33.146 1.00 96.38 261 LEU A C 1
ATOM 2118 O O . LEU A 1 261 ? -25.543 -1.072 34.366 1.00 96.38 261 LEU A O 1
ATOM 2122 N N . ARG A 1 262 ? -26.416 -0.960 32.296 1.00 96.62 262 ARG A N 1
ATOM 2123 C CA . ARG A 1 262 ? -27.783 -0.652 32.743 1.00 96.62 262 ARG A CA 1
ATOM 2124 C C . ARG A 1 262 ? -28.382 -1.753 33.614 1.00 96.62 262 ARG A C 1
ATOM 2126 O O . ARG A 1 262 ? -28.982 -1.446 34.642 1.00 96.62 262 ARG A O 1
ATOM 2133 N N . ASP A 1 263 ? -28.199 -3.016 33.240 1.00 95.31 263 ASP A N 1
ATOM 2134 C CA . ASP A 1 263 ? -28.675 -4.152 34.032 1.00 95.31 263 ASP A CA 1
ATOM 2135 C C . ASP A 1 263 ? -27.985 -4.185 35.408 1.00 95.31 263 ASP A C 1
ATOM 2137 O O . ASP A 1 263 ? -28.641 -4.418 36.423 1.00 95.31 263 ASP A O 1
ATOM 2141 N N . THR A 1 264 ? -26.680 -3.893 35.474 1.00 95.00 264 THR A N 1
ATOM 2142 C CA . THR A 1 264 ? -25.949 -3.808 36.747 1.00 95.00 264 THR A CA 1
ATOM 2143 C C . THR A 1 264 ? -26.361 -2.609 37.593 1.00 95.00 264 THR A C 1
ATOM 2145 O O . THR A 1 264 ? -26.487 -2.754 38.806 1.00 95.00 264 THR A O 1
ATOM 2148 N N . ASP A 1 265 ? -26.630 -1.449 36.991 1.00 97.75 265 ASP A N 1
ATOM 2149 C CA . ASP A 1 265 ? -27.123 -0.272 37.712 1.00 97.75 265 ASP A CA 1
ATOM 2150 C C . ASP A 1 265 ? -28.519 -0.517 38.304 1.00 97.75 265 ASP A C 1
ATOM 2152 O O . ASP A 1 265 ? -28.809 -0.090 39.429 1.00 97.75 265 ASP A O 1
ATOM 2156 N N . ALA A 1 266 ? -29.371 -1.254 37.584 1.00 96.81 266 ALA A N 1
ATOM 2157 C CA . ALA A 1 266 ? -30.674 -1.690 38.076 1.00 96.81 266 ALA A CA 1
ATOM 2158 C C . ALA A 1 266 ? -30.535 -2.679 39.246 1.00 96.81 266 ALA A C 1
ATOM 2160 O O . ALA A 1 266 ? -31.174 -2.487 40.282 1.00 96.81 266 ALA A O 1
ATOM 2161 N N . ASP A 1 267 ? -29.659 -3.684 39.122 1.00 96.12 267 ASP A N 1
ATOM 2162 C CA . ASP A 1 267 ? -29.382 -4.649 40.194 1.00 96.12 267 ASP A CA 1
ATOM 2163 C C . ASP A 1 267 ? -28.807 -3.938 41.447 1.00 96.12 267 ASP A C 1
ATOM 2165 O O . ASP A 1 267 ? -29.216 -4.228 42.574 1.00 96.12 267 ASP A O 1
ATOM 2169 N N . ILE A 1 268 ? -27.918 -2.948 41.276 1.00 96.94 268 ILE A N 1
ATOM 2170 C CA . ILE A 1 268 ? -27.383 -2.117 42.373 1.00 96.94 268 ILE A CA 1
ATOM 2171 C C . ILE A 1 268 ? -28.493 -1.299 43.037 1.00 96.94 268 ILE A C 1
ATOM 2173 O O . ILE A 1 268 ? -28.560 -1.243 44.266 1.00 96.94 268 ILE A O 1
ATOM 2177 N N . SER A 1 269 ? -29.350 -0.652 42.247 1.00 98.12 269 SER A N 1
ATOM 2178 C CA . SER A 1 269 ? -30.454 0.168 42.761 1.00 98.12 269 SER A CA 1
ATOM 2179 C C . SER A 1 269 ? -31.437 -0.675 43.573 1.00 98.12 269 SER A C 1
ATOM 2181 O O . SER A 1 269 ? -31.794 -0.295 44.687 1.00 98.12 269 SER A O 1
ATOM 2183 N N . TYR A 1 270 ? -31.775 -1.866 43.074 1.00 97.12 270 TYR A N 1
ATOM 2184 C CA . TYR A 1 270 ? -32.604 -2.837 43.784 1.00 97.12 270 TYR A CA 1
ATOM 2185 C C . TYR A 1 270 ? -31.976 -3.281 45.116 1.00 97.12 270 TYR A C 1
ATOM 2187 O O . TYR A 1 270 ? -32.644 -3.319 46.151 1.00 97.12 270 TYR A O 1
ATOM 2195 N N . LEU A 1 271 ? -30.677 -3.598 45.123 1.00 97.12 271 LEU A N 1
ATOM 2196 C CA . LEU A 1 271 ? -29.983 -3.996 46.350 1.00 97.12 271 LEU A CA 1
ATOM 2197 C C . LEU A 1 271 ? -29.902 -2.857 47.370 1.00 97.12 271 LEU A C 1
ATOM 2199 O O . LEU A 1 271 ? -30.072 -3.118 48.558 1.00 97.12 271 L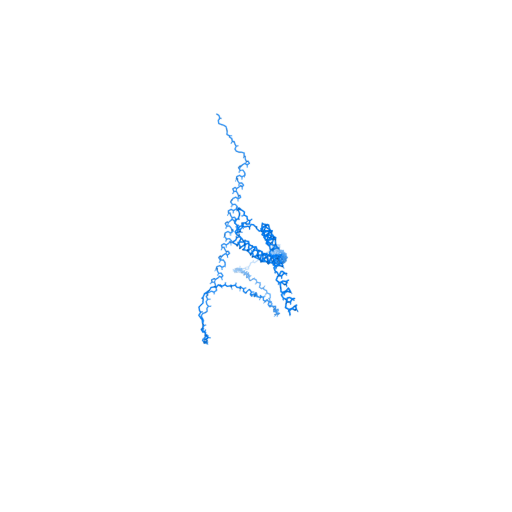EU A O 1
ATOM 2203 N N . LYS A 1 272 ? -29.687 -1.613 46.926 1.00 97.12 272 LYS A N 1
ATOM 2204 C CA . LYS A 1 272 ? -29.703 -0.426 47.796 1.00 97.12 272 LYS A CA 1
ATOM 2205 C C . LYS A 1 272 ? -31.067 -0.222 48.448 1.00 97.12 272 LYS A C 1
ATOM 2207 O O . LYS A 1 272 ? -31.131 -0.023 49.657 1.00 97.12 272 LYS A O 1
ATOM 2212 N N . GLU A 1 273 ? -32.142 -0.319 47.669 1.00 97.00 273 GLU A N 1
ATOM 2213 C CA . GLU A 1 273 ? -33.509 -0.200 48.184 1.00 97.00 273 GLU A CA 1
ATOM 2214 C C . GLU A 1 273 ? -33.811 -1.284 49.228 1.00 97.00 273 GLU A C 1
ATOM 2216 O O . GLU A 1 273 ? -34.398 -1.000 50.269 1.00 97.00 273 GLU A O 1
ATOM 2221 N N . ARG A 1 274 ? -33.340 -2.517 49.002 1.00 96.75 274 ARG A N 1
ATOM 2222 C CA . ARG A 1 274 ? -33.508 -3.619 49.959 1.00 96.75 274 ARG A CA 1
ATOM 2223 C C . ARG A 1 274 ? -32.635 -3.482 51.211 1.00 96.75 274 ARG A C 1
ATOM 2225 O O . ARG A 1 274 ? -33.016 -3.986 52.265 1.00 96.75 274 ARG A O 1
ATOM 2232 N N . LEU A 1 275 ? -31.470 -2.847 51.098 1.00 96.94 275 LEU A N 1
ATOM 2233 C CA . LEU A 1 275 ? -30.523 -2.664 52.199 1.00 96.94 275 LEU A CA 1
ATOM 2234 C C . LEU A 1 275 ? -30.974 -1.563 53.171 1.00 96.94 275 LEU A C 1
ATOM 2236 O O . LEU A 1 275 ? -30.867 -1.756 54.378 1.00 96.94 275 LEU A O 1
ATOM 2240 N N . ALA A 1 276 ? -31.545 -0.466 52.667 1.00 96.06 276 ALA A N 1
ATOM 2241 C CA . ALA A 1 276 ? -31.979 0.680 53.473 1.00 96.06 276 ALA A CA 1
ATOM 2242 C C . ALA A 1 276 ? -32.848 0.328 54.708 1.00 96.06 276 ALA A C 1
ATOM 2244 O O . ALA A 1 276 ? -32.507 0.759 55.810 1.00 96.06 276 ALA A O 1
ATOM 2245 N N . PRO A 1 277 ? -33.920 -0.489 54.609 1.00 95.81 277 PRO A N 1
ATOM 2246 C CA . PRO A 1 277 ? -34.710 -0.848 55.789 1.00 95.81 277 PRO A CA 1
ATOM 2247 C C . PRO A 1 277 ? -33.944 -1.751 56.766 1.00 95.81 277 PRO A C 1
ATOM 2249 O O . PRO A 1 277 ? -34.200 -1.714 57.967 1.00 95.81 277 PRO A O 1
ATOM 2252 N N . MET A 1 278 ? -33.001 -2.567 56.281 1.00 96.69 278 MET A N 1
ATOM 2253 C CA . MET A 1 278 ? -32.155 -3.385 57.156 1.00 96.69 278 MET A CA 1
ATOM 2254 C C . MET A 1 278 ? -31.173 -2.515 57.946 1.00 96.69 278 MET A C 1
ATOM 2256 O O . MET A 1 278 ? -30.949 -2.771 59.127 1.00 96.69 278 MET A O 1
ATOM 2260 N N . GLU A 1 279 ? -30.620 -1.476 57.318 1.00 96.12 279 GLU A N 1
ATOM 2261 C CA . GLU A 1 279 ? -29.771 -0.485 57.987 1.00 96.12 279 GLU A CA 1
ATOM 2262 C C . GLU A 1 279 ? -30.553 0.284 59.061 1.00 96.12 279 GLU A C 1
ATOM 2264 O O . GLU A 1 279 ? -30.067 0.440 60.180 1.00 96.12 279 GLU A O 1
ATOM 2269 N N . GLU A 1 280 ? -31.794 0.685 58.770 1.00 96.25 280 GLU A N 1
ATOM 2270 C CA . GLU A 1 280 ? -32.673 1.338 59.748 1.00 96.25 280 GLU A CA 1
ATOM 2271 C C . GLU A 1 280 ? -32.991 0.420 60.941 1.00 96.25 280 GLU A C 1
ATOM 2273 O O . GLU A 1 280 ? -32.885 0.830 62.099 1.00 96.25 280 GLU A O 1
ATOM 2278 N N . GLN A 1 281 ? -33.327 -0.850 60.687 1.00 96.88 281 GLN A N 1
ATOM 2279 C CA . GLN A 1 281 ? -33.560 -1.837 61.747 1.00 96.88 281 GLN A CA 1
ATOM 2280 C C . GLN A 1 281 ? -32.324 -2.050 62.626 1.00 96.88 281 GLN A C 1
ATOM 2282 O O . GLN A 1 281 ? -32.451 -2.168 63.847 1.00 96.88 281 GLN A O 1
ATOM 2287 N N . LEU A 1 282 ? -31.136 -2.085 62.021 1.00 96.75 282 LEU A N 1
ATOM 2288 C CA . LEU A 1 282 ? -29.873 -2.211 62.740 1.00 96.75 282 LEU A CA 1
ATOM 2289 C C . LEU A 1 282 ? -29.634 -1.006 63.666 1.00 96.75 282 LEU A C 1
ATOM 2291 O O . LEU A 1 282 ? -29.262 -1.198 64.825 1.00 96.75 282 LEU A O 1
ATOM 2295 N N . GLU A 1 283 ? -29.875 0.220 63.193 1.00 97.00 283 GLU A N 1
ATOM 2296 C CA . GLU A 1 283 ? -29.691 1.431 64.005 1.00 97.00 283 GLU A CA 1
ATOM 2297 C C . GLU A 1 283 ? -30.727 1.516 65.141 1.00 97.00 283 GLU A C 1
ATOM 2299 O O . GLU A 1 283 ? -30.389 1.875 66.273 1.00 97.00 283 GLU A O 1
ATOM 2304 N N . ASN A 1 284 ? -31.966 1.083 64.896 1.00 96.56 284 ASN A N 1
ATOM 2305 C CA . ASN A 1 284 ? -32.993 0.971 65.935 1.00 96.56 284 ASN A CA 1
ATOM 2306 C C . ASN A 1 284 ? -32.596 -0.038 67.027 1.00 96.56 284 ASN A C 1
ATOM 2308 O O . ASN A 1 284 ? -32.649 0.278 68.214 1.00 96.56 284 ASN A O 1
ATOM 2312 N N . LEU A 1 285 ? -32.122 -1.229 66.651 1.00 96.88 285 LEU A N 1
ATOM 2313 C CA . LEU A 1 285 ? -31.634 -2.230 67.610 1.00 96.88 285 LEU A CA 1
ATOM 2314 C C . LEU A 1 285 ? -30.436 -1.722 68.422 1.00 96.88 285 LEU A C 1
ATOM 2316 O O . LEU A 1 285 ? -30.326 -1.985 69.621 1.00 96.88 285 LEU A O 1
ATOM 2320 N N . LYS A 1 286 ? -29.535 -0.977 67.781 1.00 96.94 286 LYS A N 1
ATOM 2321 C CA . LYS A 1 286 ? -28.361 -0.387 68.425 1.00 96.94 286 LYS A CA 1
ATOM 2322 C C . LYS A 1 286 ? -28.746 0.692 69.440 1.00 96.94 286 LYS A C 1
ATOM 2324 O O . LYS A 1 286 ? -28.256 0.654 70.568 1.00 96.94 286 LYS A O 1
ATOM 2329 N N . THR A 1 287 ? -29.639 1.612 69.075 1.00 96.88 287 THR A N 1
ATOM 2330 C CA . THR A 1 287 ? -30.140 2.658 69.986 1.00 96.88 287 THR A CA 1
ATOM 2331 C C . THR A 1 287 ? -30.956 2.066 71.137 1.00 96.88 287 THR A C 1
ATOM 2333 O O . THR A 1 287 ? -30.778 2.482 72.281 1.00 96.88 287 THR A O 1
ATOM 2336 N N . GLU A 1 288 ? -31.769 1.035 70.886 1.00 96.81 288 GLU A N 1
ATOM 2337 C CA . GLU A 1 288 ? -32.486 0.302 71.934 1.00 96.81 288 GLU A CA 1
ATOM 2338 C C . GLU A 1 288 ? -31.516 -0.396 72.899 1.00 96.81 288 GLU A C 1
ATOM 2340 O O . GLU A 1 288 ? -31.670 -0.302 74.119 1.00 96.81 288 GLU A O 1
ATOM 2345 N N . SER A 1 289 ? -30.486 -1.069 72.374 1.00 95.69 289 SER A N 1
ATOM 2346 C CA . SER A 1 289 ? -29.449 -1.707 73.191 1.00 95.69 289 SER A CA 1
ATOM 2347 C C . SER A 1 289 ? -28.692 -0.688 74.046 1.00 95.69 289 SER A C 1
ATOM 2349 O O . SER A 1 289 ? -28.434 -0.951 75.221 1.00 95.69 289 SER A O 1
ATOM 2351 N N . GLN A 1 290 ? -28.343 0.469 73.481 1.00 95.62 290 GLN A N 1
ATOM 2352 C CA . GLN A 1 290 ? -27.669 1.541 74.211 1.00 95.62 290 GLN A CA 1
ATOM 2353 C C . GLN A 1 290 ? -28.575 2.130 75.300 1.00 95.62 290 GLN A C 1
ATOM 2355 O O . GLN A 1 290 ? -28.153 2.247 76.448 1.00 95.62 290 GLN A O 1
ATOM 2360 N N . SER A 1 291 ? -29.836 2.420 74.978 1.00 95.00 291 SER A N 1
ATOM 2361 C CA . SER A 1 291 ? -30.812 2.935 75.941 1.00 95.00 291 SER A CA 1
ATOM 2362 C C . SER A 1 291 ? -31.041 1.962 77.105 1.00 95.00 291 SER A C 1
ATOM 2364 O O . SER A 1 291 ? -31.069 2.377 78.264 1.00 95.00 291 SER A O 1
ATOM 2366 N N . LYS A 1 292 ? -31.123 0.652 76.828 1.00 95.81 292 LYS A N 1
ATOM 2367 C CA . LYS A 1 292 ? -31.197 -0.387 77.870 1.00 95.81 292 LYS A CA 1
ATOM 2368 C C . LYS A 1 292 ? -29.951 -0.406 78.755 1.00 95.81 292 LYS A C 1
ATOM 2370 O O . LYS A 1 292 ? -30.086 -0.530 79.969 1.00 95.81 292 LYS A O 1
ATOM 2375 N N . ALA A 1 293 ? -28.758 -0.276 78.174 1.00 94.44 293 ALA A N 1
ATOM 2376 C CA . ALA A 1 293 ? -27.518 -0.208 78.944 1.00 94.44 293 ALA A CA 1
ATOM 2377 C C . ALA A 1 293 ? -27.491 1.029 79.860 1.00 94.44 293 ALA A C 1
ATOM 2379 O O . ALA A 1 293 ? -27.217 0.900 81.050 1.00 94.44 293 ALA A O 1
ATOM 2380 N N . GLU A 1 294 ? -27.852 2.207 79.344 1.00 94.00 294 GLU A N 1
ATOM 2381 C CA . GLU A 1 294 ? -27.947 3.449 80.126 1.00 94.00 294 GLU A CA 1
ATOM 2382 C C . GLU A 1 294 ? -28.982 3.350 81.260 1.00 94.00 294 GLU A C 1
ATOM 2384 O O . GLU A 1 294 ? -28.727 3.804 82.377 1.00 94.00 294 GLU A O 1
ATOM 2389 N N . ALA A 1 295 ? -30.133 2.718 81.007 1.00 92.44 295 ALA A N 1
ATOM 2390 C CA . ALA A 1 295 ? -31.150 2.479 82.030 1.00 92.44 295 ALA A CA 1
ATOM 2391 C C . ALA A 1 295 ? -30.644 1.560 83.157 1.00 92.44 295 ALA A C 1
ATOM 2393 O O . ALA A 1 295 ? -30.908 1.827 84.329 1.00 92.44 295 ALA A O 1
ATOM 2394 N N . LEU A 1 296 ? -29.887 0.508 82.820 1.00 93.38 296 LEU A N 1
ATOM 2395 C CA . LEU A 1 296 ? -29.271 -0.385 83.807 1.00 93.38 296 LEU A CA 1
ATOM 2396 C C . LEU A 1 296 ? -28.210 0.329 84.658 1.00 93.38 296 LEU A C 1
ATOM 2398 O O . LEU A 1 296 ? -28.151 0.088 85.862 1.00 93.38 296 LEU A O 1
ATOM 2402 N N . PHE A 1 297 ? -27.413 1.226 84.067 1.00 91.56 297 PHE A N 1
ATOM 2403 C CA . PHE A 1 297 ? -26.452 2.040 84.820 1.00 91.56 297 PHE A CA 1
ATOM 2404 C C . PHE A 1 297 ? -27.143 2.968 85.822 1.00 91.56 297 PHE A C 1
ATOM 2406 O O . PHE A 1 297 ? -26.777 2.965 86.995 1.00 91.56 297 PHE A O 1
ATOM 2413 N N . LYS A 1 298 ? -28.195 3.686 85.405 1.00 90.38 298 LYS A N 1
ATOM 2414 C CA . LYS A 1 298 ? -28.983 4.531 86.322 1.00 90.38 298 LYS A CA 1
ATOM 2415 C C . LYS A 1 298 ? -29.594 3.727 87.469 1.00 90.38 298 LYS A C 1
ATOM 2417 O O . LYS A 1 298 ? -29.526 4.142 88.618 1.00 90.38 298 LYS A O 1
ATOM 2422 N N . GLN A 1 299 ? -30.127 2.539 87.180 1.00 88.94 299 GLN A N 1
ATOM 2423 C CA . GLN A 1 299 ? -30.673 1.658 88.214 1.00 88.94 299 GLN A CA 1
ATOM 2424 C C . GLN A 1 299 ? -29.615 1.200 89.237 1.00 88.94 299 GLN A C 1
ATOM 2426 O O . GLN A 1 299 ? -29.965 0.917 90.383 1.00 88.94 299 GLN A O 1
ATOM 2431 N N . GLN A 1 300 ? -28.346 1.075 88.833 1.00 85.75 300 GLN A N 1
ATOM 2432 C CA . GLN A 1 300 ? -27.248 0.788 89.758 1.00 85.75 300 GLN A CA 1
ATOM 2433 C C . GLN A 1 300 ? -26.817 2.011 90.573 1.00 85.75 300 GLN A C 1
ATOM 2435 O O . GLN A 1 300 ? -26.482 1.826 91.735 1.00 85.75 300 GLN A O 1
ATOM 2440 N N . GLU A 1 301 ? -26.821 3.220 90.003 1.00 80.81 301 GLU A N 1
ATOM 2441 C CA . GLU A 1 301 ? -26.497 4.455 90.741 1.00 80.81 301 GLU A CA 1
ATOM 2442 C C . GLU A 1 301 ? -27.569 4.837 91.775 1.00 80.81 301 GLU A C 1
ATOM 2444 O O . GLU A 1 301 ? -27.232 5.372 92.828 1.00 80.81 301 GLU A O 1
ATOM 2449 N N . ASP A 1 302 ? -28.843 4.540 91.504 1.00 75.69 302 ASP A N 1
ATOM 2450 C CA . ASP A 1 302 ? -29.968 4.841 92.405 1.00 75.69 302 ASP A CA 1
ATOM 2451 C C . ASP A 1 302 ? -30.110 3.847 93.590 1.00 75.69 302 ASP A C 1
ATOM 2453 O O . ASP A 1 302 ? -31.047 3.967 94.387 1.00 75.69 302 ASP A O 1
ATOM 2457 N N . ARG A 1 303 ? -29.224 2.845 93.711 1.00 59.72 303 ARG A N 1
ATOM 2458 C CA . ARG A 1 303 ? -29.197 1.836 94.792 1.00 59.72 303 ARG A CA 1
ATOM 2459 C C . ARG A 1 303 ? -28.073 2.080 95.791 1.00 59.72 303 ARG A C 1
ATOM 2461 O O . ARG A 1 303 ? -28.341 1.858 96.993 1.00 59.72 303 ARG A O 1
#